Protein AF-A0A9W8L9A5-F1 (afdb_monomer_lite)

pLDDT: mean 77.29, std 13.15, range [33.09, 95.06]

Structure (mmCIF, N/CA/C/O backbone):
data_AF-A0A9W8L9A5-F1
#
_entry.id   AF-A0A9W8L9A5-F1
#
loop_
_atom_site.group_PDB
_atom_site.id
_atom_site.type_symbol
_atom_site.label_atom_id
_atom_site.label_alt_id
_atom_site.label_comp_id
_atom_site.label_asym_id
_atom_site.label_entity_id
_atom_site.label_seq_id
_atom_site.pdbx_PDB_ins_code
_atom_site.Cartn_x
_atom_site.Cartn_y
_atom_site.Cartn_z
_atom_site.occupancy
_atom_site.B_iso_or_equiv
_atom_site.auth_seq_id
_atom_site.auth_comp_id
_atom_site.auth_asym_id
_atom_site.auth_atom_id
_atom_site.pdbx_PDB_model_num
ATOM 1 N N . MET A 1 1 ? -25.106 -19.171 12.642 1.00 34.62 1 MET A N 1
ATOM 2 C CA . MET A 1 1 ? -25.135 -17.742 12.271 1.00 34.62 1 MET A CA 1
ATOM 3 C C . MET A 1 1 ? -24.470 -17.662 10.919 1.00 34.62 1 MET A C 1
ATOM 5 O O . MET A 1 1 ? -23.265 -17.870 10.844 1.00 34.62 1 MET A O 1
ATOM 9 N N . ASP A 1 2 ? -25.264 -17.497 9.867 1.00 33.97 2 ASP A N 1
ATOM 10 C CA . ASP A 1 2 ? -24.773 -17.555 8.493 1.00 33.97 2 ASP A CA 1
ATOM 11 C C . ASP A 1 2 ? -24.081 -16.239 8.142 1.00 33.97 2 ASP A C 1
ATOM 13 O O . ASP A 1 2 ? -24.641 -15.153 8.292 1.00 33.97 2 ASP A O 1
ATOM 17 N N . GLY A 1 3 ? -22.811 -16.357 7.754 1.00 35.28 3 GLY A N 1
ATOM 18 C CA . GLY A 1 3 ? -21.880 -15.264 7.498 1.00 35.28 3 GLY A CA 1
ATOM 19 C C . GLY A 1 3 ? -22.172 -14.519 6.202 1.00 35.28 3 GLY A C 1
ATOM 20 O O . GLY A 1 3 ? -21.365 -14.546 5.277 1.00 35.28 3 GLY A O 1
ATOM 21 N N . THR A 1 4 ? -23.306 -13.825 6.133 1.00 42.38 4 THR A N 1
ATOM 22 C CA . THR A 1 4 ? -23.545 -12.821 5.094 1.00 42.38 4 THR A CA 1
ATOM 23 C C . THR A 1 4 ? -22.528 -11.698 5.243 1.00 42.38 4 THR A C 1
ATOM 25 O O . THR A 1 4 ? -22.594 -10.878 6.158 1.00 42.38 4 THR A O 1
ATOM 28 N N . THR A 1 5 ? -21.556 -11.692 4.337 1.00 47.06 5 THR A N 1
ATOM 29 C CA . THR A 1 5 ? -20.575 -10.630 4.170 1.00 47.06 5 THR A CA 1
ATOM 30 C C . THR A 1 5 ? -21.321 -9.318 3.924 1.00 47.06 5 THR A C 1
ATOM 32 O O . THR A 1 5 ? -22.099 -9.199 2.977 1.00 47.06 5 THR A O 1
ATOM 35 N N . TRP A 1 6 ? -21.119 -8.335 4.803 1.00 46.56 6 TRP A N 1
ATOM 36 C CA . TRP A 1 6 ? -21.736 -7.008 4.734 1.00 46.56 6 TRP A CA 1
ATOM 37 C C . TRP A 1 6 ? -21.073 -6.157 3.656 1.00 46.56 6 TRP A C 1
ATOM 39 O O . TRP A 1 6 ? -20.442 -5.139 3.942 1.00 46.56 6 TRP A O 1
ATOM 49 N N . ILE A 1 7 ? -21.171 -6.580 2.402 1.00 53.97 7 ILE A N 1
ATOM 50 C CA . ILE A 1 7 ? -20.567 -5.820 1.320 1.00 53.97 7 ILE A CA 1
ATOM 51 C C . ILE A 1 7 ? -21.563 -4.745 0.901 1.00 53.97 7 ILE A C 1
ATOM 53 O O . ILE A 1 7 ? -22.607 -5.016 0.302 1.00 53.97 7 ILE A O 1
ATOM 57 N N . ARG A 1 8 ? -21.279 -3.500 1.305 1.00 52.84 8 ARG A N 1
ATOM 58 C CA . ARG A 1 8 ? -22.082 -2.332 0.931 1.00 52.84 8 ARG A CA 1
ATOM 59 C C . ARG A 1 8 ? -22.173 -2.262 -0.591 1.00 52.84 8 ARG A C 1
ATOM 61 O O . ARG A 1 8 ? -21.158 -2.126 -1.257 1.00 52.84 8 ARG A O 1
ATOM 68 N N . ARG A 1 9 ? -23.389 -2.283 -1.140 1.00 55.59 9 ARG A N 1
ATOM 69 C CA . ARG A 1 9 ? -23.646 -2.049 -2.571 1.00 55.59 9 ARG A CA 1
ATOM 70 C C . ARG A 1 9 ? -23.930 -0.565 -2.819 1.00 55.59 9 ARG A C 1
ATOM 72 O O . ARG A 1 9 ? -24.529 0.097 -1.976 1.00 55.59 9 ARG A O 1
ATOM 79 N N . GLY A 1 10 ? -23.500 -0.032 -3.966 1.00 62.69 10 GLY A N 1
ATOM 80 C CA . GLY A 1 10 ? -23.776 1.354 -4.374 1.00 62.69 10 GLY A CA 1
ATOM 81 C C . GLY A 1 10 ? -22.688 1.996 -5.252 1.00 62.69 10 GLY A C 1
ATOM 82 O O . GLY A 1 10 ? -21.700 1.337 -5.594 1.00 62.69 10 GLY A O 1
ATOM 83 N N . PRO A 1 11 ? -22.831 3.289 -5.608 1.00 58.69 11 PRO A N 1
ATOM 84 C CA . PRO A 1 11 ? -21.864 4.010 -6.445 1.00 58.69 11 PRO A CA 1
ATOM 85 C C . PRO A 1 11 ? -20.456 4.060 -5.837 1.00 58.69 11 PRO A C 1
ATOM 87 O O . PRO A 1 11 ? -19.472 3.851 -6.542 1.00 58.69 11 PRO A O 1
ATOM 90 N N . GLY A 1 12 ? -20.357 4.241 -4.513 1.00 56.06 12 GLY A N 1
ATOM 91 C CA . GLY A 1 12 ? -19.082 4.207 -3.788 1.00 56.06 12 GLY A CA 1
ATOM 92 C C . GLY A 1 12 ? -18.389 2.843 -3.862 1.00 56.06 12 GLY A C 1
ATOM 93 O O . GLY A 1 12 ? -17.190 2.781 -4.112 1.00 56.06 12 GLY A O 1
ATOM 94 N N . PHE A 1 13 ? -19.149 1.749 -3.750 1.00 63.91 13 PHE A N 1
ATOM 95 C CA . PHE A 1 13 ? -18.630 0.391 -3.934 1.00 63.91 13 PHE A CA 1
ATOM 96 C C . PHE A 1 13 ? -18.217 0.121 -5.379 1.00 63.91 13 PHE A C 1
ATOM 98 O O . PHE A 1 13 ? -17.186 -0.487 -5.617 1.00 63.91 13 PHE A O 1
ATOM 105 N N . THR A 1 14 ? -18.979 0.614 -6.356 1.00 66.94 14 THR A N 1
ATOM 106 C CA . THR A 1 14 ? -18.651 0.448 -7.780 1.00 66.94 14 THR A CA 1
ATOM 107 C C . THR A 1 14 ? -17.361 1.182 -8.146 1.00 66.94 14 THR A C 1
ATOM 109 O O . THR A 1 14 ? -16.524 0.633 -8.857 1.00 66.94 14 THR A O 1
ATOM 112 N N . ASN A 1 15 ? -17.171 2.403 -7.637 1.00 63.75 15 ASN A N 1
ATOM 113 C CA . ASN A 1 15 ? -15.931 3.159 -7.822 1.00 63.75 15 ASN A CA 1
ATOM 114 C C . ASN A 1 15 ? -14.753 2.500 -7.097 1.00 63.75 15 ASN A C 1
ATOM 116 O O . ASN A 1 15 ? -13.682 2.382 -7.675 1.00 63.75 15 ASN A O 1
ATOM 120 N N . MET A 1 16 ? -14.955 2.018 -5.871 1.00 61.94 16 MET A N 1
ATOM 121 C CA . MET A 1 16 ? -13.936 1.281 -5.123 1.00 61.94 16 MET A CA 1
ATOM 122 C C . MET A 1 16 ? -13.547 -0.022 -5.832 1.00 61.94 16 MET A C 1
ATOM 124 O O . MET A 1 16 ? -12.366 -0.260 -6.052 1.00 61.94 16 MET A O 1
ATOM 128 N N . ARG A 1 17 ? -14.529 -0.809 -6.287 1.00 68.81 17 ARG A N 1
ATOM 129 C CA . ARG A 1 17 ? -14.327 -2.020 -7.088 1.00 68.81 17 ARG A CA 1
ATOM 130 C C . ARG A 1 17 ? -13.501 -1.722 -8.336 1.00 68.81 17 ARG A C 1
ATOM 132 O O . ARG A 1 17 ? -12.517 -2.412 -8.564 1.00 68.81 17 ARG A O 1
ATOM 139 N N . ARG A 1 18 ? -13.872 -0.694 -9.107 1.00 71.12 18 ARG A N 1
ATOM 140 C CA . ARG A 1 18 ? -13.144 -0.276 -10.314 1.00 71.12 18 ARG A CA 1
ATOM 141 C C . ARG A 1 18 ? -11.719 0.150 -9.983 1.00 71.12 18 ARG A C 1
ATOM 143 O O . ARG A 1 18 ? -10.792 -0.411 -10.535 1.00 71.12 18 ARG A O 1
ATOM 150 N N . ASN A 1 19 ? -11.545 1.030 -8.997 1.00 64.44 19 ASN A N 1
ATOM 151 C CA . ASN A 1 19 ? -10.228 1.475 -8.550 1.00 64.44 19 ASN A CA 1
ATOM 152 C C . ASN A 1 19 ? -9.339 0.298 -8.146 1.00 64.44 19 ASN A C 1
ATOM 154 O O . ASN A 1 19 ? -8.162 0.285 -8.467 1.00 64.44 19 ASN A O 1
ATOM 158 N N . ILE A 1 20 ? -9.878 -0.703 -7.455 1.00 65.38 20 ILE A N 1
ATOM 159 C CA . ILE A 1 20 ? -9.108 -1.873 -7.025 1.00 65.38 20 ILE A CA 1
ATOM 160 C C . ILE A 1 20 ? -8.820 -2.808 -8.194 1.00 65.38 20 ILE A C 1
ATOM 162 O O . ILE A 1 20 ? -7.718 -3.333 -8.273 1.00 65.38 20 ILE A O 1
ATOM 166 N N . GLN A 1 21 ? -9.765 -2.998 -9.113 1.00 69.69 21 GLN A N 1
ATOM 167 C CA . GLN A 1 21 ? -9.530 -3.748 -10.348 1.00 69.69 21 GLN A CA 1
ATOM 168 C C . GLN A 1 21 ? -8.448 -3.0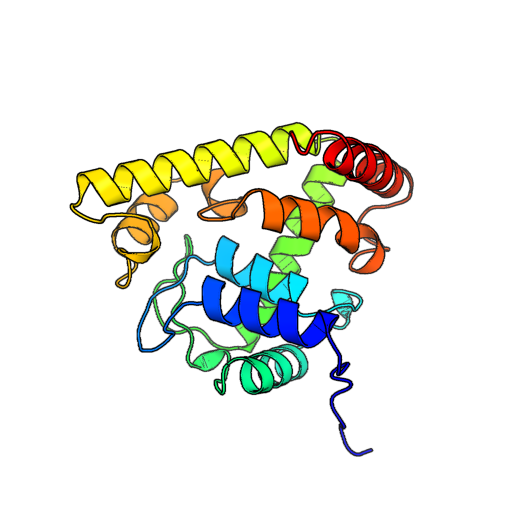82 -11.208 1.00 69.69 21 GLN A C 1
ATOM 170 O O . GLN A 1 21 ? -7.545 -3.765 -11.681 1.00 69.69 21 GLN A O 1
ATOM 175 N N . ASP A 1 22 ? -8.485 -1.757 -11.336 1.00 67.06 22 ASP A N 1
ATOM 176 C CA . ASP A 1 22 ? -7.491 -0.970 -12.065 1.00 67.06 22 ASP A CA 1
ATOM 177 C C . ASP A 1 22 ? -6.124 -1.027 -11.358 1.00 67.06 22 ASP A C 1
ATOM 179 O O . ASP A 1 22 ? -5.091 -1.215 -11.993 1.00 67.06 22 ASP A O 1
ATOM 183 N N . ARG A 1 23 ? -6.103 -0.937 -10.019 1.00 63.91 23 ARG A N 1
ATOM 184 C CA . ARG A 1 23 ? -4.866 -0.897 -9.215 1.00 63.91 23 ARG A CA 1
ATOM 185 C C . ARG A 1 23 ? -4.219 -2.250 -8.993 1.00 63.91 23 ARG A C 1
ATOM 187 O O . ARG A 1 23 ? -2.996 -2.302 -8.888 1.00 63.91 23 ARG A O 1
ATOM 194 N N . LEU A 1 24 ? -5.005 -3.313 -8.870 1.00 64.12 24 LEU A N 1
ATOM 195 C CA . LEU A 1 24 ? -4.496 -4.682 -8.846 1.00 64.12 24 LEU A CA 1
ATOM 196 C C . LEU A 1 24 ? -4.210 -5.188 -10.267 1.00 64.12 24 LEU A C 1
ATOM 198 O O . LEU A 1 24 ? -3.552 -6.215 -10.411 1.00 64.12 24 LEU A O 1
ATOM 202 N N . GLY A 1 25 ? -4.633 -4.445 -11.300 1.00 58.09 25 GLY A N 1
ATOM 203 C CA . GLY A 1 25 ? -4.360 -4.736 -12.702 1.00 58.09 25 GLY A CA 1
ATOM 204 C C . GLY A 1 25 ? -4.833 -6.135 -13.111 1.00 58.09 25 GLY A C 1
ATOM 205 O O . GLY A 1 25 ? -5.575 -6.792 -12.379 1.00 58.09 25 GLY A O 1
ATOM 206 N N . PRO A 1 26 ? -4.429 -6.650 -14.285 1.00 52.22 26 PRO A N 1
ATOM 207 C CA . PRO A 1 26 ? -4.759 -8.009 -14.673 1.00 52.22 26 PRO A CA 1
ATOM 208 C C . PRO A 1 26 ? -3.964 -8.963 -13.773 1.00 52.22 26 PRO A C 1
ATOM 210 O O . PRO A 1 26 ? -2.875 -9.396 -14.133 1.00 52.22 26 PRO A O 1
ATOM 213 N N . VAL A 1 27 ? -4.531 -9.345 -12.624 1.00 52.62 27 VAL A N 1
ATOM 214 C CA . VAL A 1 27 ? -4.000 -10.328 -11.650 1.00 52.62 27 VAL A CA 1
ATOM 215 C C . VAL A 1 27 ? -3.774 -11.724 -12.279 1.00 52.62 27 VAL A C 1
ATOM 217 O O . VAL A 1 27 ? -3.481 -12.700 -11.597 1.00 52.62 27 VAL A O 1
ATOM 220 N N . ASN A 1 28 ? -3.889 -11.874 -13.603 1.00 53.88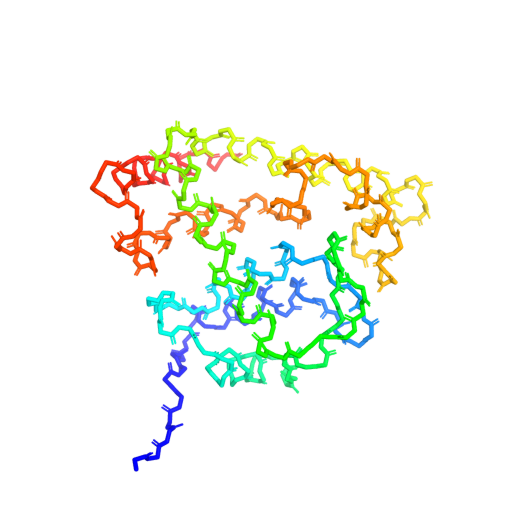 28 ASN A N 1
ATOM 221 C CA . ASN A 1 28 ? -3.393 -13.037 -14.331 1.00 53.88 28 ASN A CA 1
ATOM 222 C C . ASN A 1 28 ? -1.860 -13.069 -14.292 1.00 53.88 28 ASN A C 1
ATOM 224 O O . ASN A 1 28 ? -1.197 -12.658 -15.239 1.00 53.88 28 ASN A O 1
ATOM 228 N N . GLY A 1 29 ? -1.316 -13.575 -13.184 1.00 59.66 29 GLY A N 1
ATOM 229 C CA . GLY A 1 29 ? 0.108 -13.868 -13.035 1.00 59.66 29 GLY A CA 1
ATOM 230 C C . GLY A 1 29 ? 1.014 -12.651 -12.844 1.00 59.66 29 GLY A C 1
ATOM 231 O O . GLY A 1 29 ? 2.223 -12.814 -12.939 1.00 59.66 29 GLY A O 1
ATOM 232 N N . ALA A 1 30 ? 0.464 -11.457 -12.591 1.00 70.06 30 ALA A N 1
ATOM 233 C CA . ALA A 1 30 ? 1.257 -10.267 -12.287 1.00 70.06 30 ALA A CA 1
ATOM 234 C C . ALA A 1 30 ? 1.663 -10.223 -10.802 1.00 70.06 30 ALA A C 1
ATOM 236 O O . ALA A 1 30 ? 0.841 -10.473 -9.916 1.00 70.06 30 ALA A O 1
ATOM 237 N N . VAL A 1 31 ? 2.923 -9.877 -10.541 1.00 83.06 31 VAL A N 1
ATOM 238 C CA . VAL A 1 31 ? 3.484 -9.655 -9.204 1.00 83.06 31 VAL A CA 1
ATOM 239 C C . VAL A 1 31 ? 3.203 -8.219 -8.771 1.00 83.06 31 VAL A C 1
ATOM 241 O O . VAL A 1 31 ? 3.537 -7.272 -9.477 1.00 83.06 31 VAL A O 1
ATOM 244 N N . VAL A 1 32 ? 2.604 -8.046 -7.593 1.00 83.25 32 VAL A N 1
ATOM 245 C CA . VAL A 1 32 ? 2.259 -6.727 -7.045 1.00 83.25 32 VAL A CA 1
ATOM 246 C C . VAL A 1 32 ? 3.219 -6.362 -5.910 1.00 83.25 32 VAL A C 1
ATOM 248 O O . VAL A 1 32 ? 3.463 -7.192 -5.027 1.00 83.25 32 VAL A O 1
ATOM 251 N N . PRO A 1 33 ? 3.740 -5.123 -5.851 1.00 85.44 33 PRO A N 1
ATOM 252 C CA . PRO A 1 33 ? 4.483 -4.676 -4.683 1.00 85.44 33 PRO A CA 1
ATOM 253 C C . PRO A 1 33 ? 3.622 -4.690 -3.418 1.00 85.44 33 PRO A C 1
ATOM 255 O O . PRO A 1 33 ? 2.518 -4.145 -3.394 1.00 85.44 33 PRO A O 1
ATOM 258 N N . GLY A 1 34 ? 4.147 -5.286 -2.348 1.00 85.62 34 GLY A N 1
ATOM 259 C CA . GLY A 1 34 ? 3.461 -5.459 -1.069 1.00 85.62 34 GLY A CA 1
ATOM 260 C C . GLY A 1 34 ? 2.834 -4.179 -0.527 1.00 85.62 34 GLY A C 1
ATOM 261 O O . GLY A 1 34 ? 1.648 -4.198 -0.222 1.00 85.62 34 GLY A O 1
ATOM 262 N N . PRO A 1 35 ? 3.550 -3.043 -0.465 1.00 83.56 35 PRO A N 1
ATOM 263 C CA . PRO A 1 35 ? 2.983 -1.805 0.070 1.00 83.56 35 PRO A CA 1
ATOM 264 C C . PRO A 1 35 ? 1.768 -1.298 -0.714 1.00 83.56 35 PRO A C 1
ATOM 266 O O . PRO A 1 35 ? 0.762 -0.928 -0.105 1.00 83.56 35 PRO A O 1
ATOM 269 N N . ARG A 1 36 ? 1.826 -1.363 -2.053 1.00 83.00 36 ARG A N 1
ATOM 270 C CA . ARG A 1 36 ? 0.696 -1.061 -2.949 1.00 83.00 36 ARG A CA 1
ATOM 271 C C . ARG A 1 36 ? -0.476 -2.009 -2.691 1.00 83.00 36 ARG A C 1
ATOM 273 O O . ARG A 1 36 ? -1.608 -1.549 -2.556 1.00 83.00 36 ARG A O 1
ATOM 280 N N . LEU A 1 37 ? -0.210 -3.313 -2.569 1.00 82.25 37 LEU A N 1
ATOM 281 C CA . LEU A 1 37 ? -1.238 -4.307 -2.254 1.00 82.25 37 LEU A CA 1
ATOM 282 C C . LEU A 1 37 ? -1.878 -4.042 -0.889 1.00 82.25 37 LEU A C 1
ATOM 284 O O . LEU A 1 37 ? -3.098 -3.989 -0.795 1.00 82.25 37 LEU A O 1
ATOM 288 N N . PHE A 1 38 ? -1.086 -3.862 0.167 1.00 82.06 38 PHE A N 1
ATOM 289 C CA . PHE A 1 38 ? -1.602 -3.673 1.521 1.00 82.06 38 PHE A CA 1
ATOM 290 C C . PHE A 1 38 ? -2.454 -2.417 1.612 1.00 82.06 38 PHE A C 1
ATOM 292 O O . PHE A 1 38 ? -3.521 -2.463 2.207 1.00 82.06 38 PHE A O 1
ATOM 299 N N . LEU A 1 39 ? -2.059 -1.323 0.961 1.00 79.50 39 LEU A N 1
ATOM 300 C CA . LEU A 1 39 ? -2.873 -0.115 0.935 1.00 79.50 39 LEU A CA 1
ATOM 301 C C . LEU A 1 39 ? -4.210 -0.325 0.204 1.00 79.50 39 LEU A C 1
ATOM 303 O O . LEU A 1 39 ? -5.247 0.146 0.676 1.00 79.50 39 LEU A O 1
ATOM 307 N N . ALA A 1 40 ? -4.218 -1.088 -0.893 1.00 76.00 40 ALA A N 1
ATOM 308 C CA . ALA A 1 40 ? -5.457 -1.506 -1.549 1.00 76.00 40 ALA A CA 1
ATOM 309 C C . ALA A 1 40 ? -6.320 -2.399 -0.632 1.00 76.00 40 ALA A C 1
ATOM 311 O O . ALA A 1 40 ? -7.525 -2.191 -0.527 1.00 76.00 40 ALA A O 1
ATOM 312 N N . LEU A 1 41 ? -5.707 -3.345 0.089 1.00 77.31 41 LEU A N 1
ATOM 313 C CA . LEU A 1 41 ? -6.391 -4.213 1.055 1.00 77.31 41 LEU A CA 1
ATOM 314 C C . LEU A 1 41 ? -6.942 -3.456 2.263 1.00 77.31 41 LEU A C 1
ATOM 316 O O . LEU A 1 41 ? -7.989 -3.830 2.765 1.00 77.31 41 LEU A O 1
ATOM 320 N N . ILE A 1 42 ? -6.275 -2.403 2.725 1.00 75.31 42 ILE A N 1
ATOM 321 C CA . ILE A 1 42 ? -6.739 -1.580 3.846 1.00 75.31 42 ILE A CA 1
ATOM 322 C C . ILE A 1 42 ? -7.906 -0.700 3.387 1.00 75.31 42 ILE A C 1
ATOM 324 O O . ILE A 1 42 ? -8.961 -0.688 4.010 1.00 75.31 42 ILE A O 1
ATOM 328 N N . THR A 1 43 ? -7.769 -0.023 2.245 1.00 70.94 43 THR A N 1
ATOM 329 C CA . THR A 1 43 ? -8.841 0.833 1.698 1.00 70.94 43 THR A CA 1
ATOM 330 C C . THR A 1 43 ? -10.112 0.062 1.326 1.00 70.94 43 THR A C 1
ATOM 332 O O . THR A 1 43 ? -11.195 0.643 1.307 1.00 70.94 43 THR A O 1
ATOM 335 N N . LEU A 1 44 ? -9.997 -1.247 1.091 1.00 69.31 44 LEU A N 1
ATOM 336 C CA . LEU A 1 44 ? -11.105 -2.176 0.873 1.00 69.31 44 LEU A CA 1
ATOM 337 C C . LEU A 1 44 ? -12.058 -2.326 2.064 1.00 69.31 44 LEU A C 1
ATOM 339 O O . LEU A 1 44 ? -13.219 -2.696 1.873 1.00 69.31 44 LEU A O 1
ATOM 343 N N . VAL A 1 45 ? -11.580 -2.089 3.285 1.00 66.25 45 VAL A N 1
ATOM 344 C CA . VAL A 1 45 ? -12.299 -2.463 4.503 1.00 66.25 45 VAL A CA 1
ATOM 345 C C . VAL A 1 45 ? -12.586 -1.219 5.319 1.00 66.25 45 VAL A C 1
ATOM 347 O O . VAL A 1 45 ? -11.715 -0.650 5.961 1.00 66.25 45 VAL A O 1
ATOM 350 N N . PHE A 1 46 ? -13.847 -0.796 5.321 1.00 66.75 46 PHE A N 1
ATOM 351 C CA . PHE A 1 46 ? -14.304 0.272 6.204 1.00 66.75 46 PHE A CA 1
ATOM 352 C C . PHE A 1 46 ? -14.695 -0.312 7.570 1.00 66.75 46 PHE A C 1
ATOM 354 O O . PHE A 1 46 ? -15.870 -0.339 7.936 1.00 66.75 46 PHE A O 1
ATOM 361 N N . MET A 1 47 ? -13.709 -0.863 8.278 1.00 73.12 47 MET A N 1
ATOM 362 C CA . MET A 1 47 ? -13.855 -1.421 9.625 1.00 73.12 47 MET A CA 1
ATOM 363 C C . MET A 1 47 ? -12.594 -1.184 10.451 1.00 73.12 47 MET A C 1
ATOM 365 O O . MET A 1 47 ? -11.560 -0.786 9.915 1.00 73.12 47 MET A O 1
ATOM 369 N N . ASP A 1 48 ? -12.692 -1.457 11.748 1.00 79.00 48 ASP A N 1
ATOM 370 C CA . ASP A 1 48 ? -11.539 -1.448 12.640 1.00 79.00 48 ASP A CA 1
ATOM 371 C C . ASP A 1 48 ? -10.516 -2.514 12.195 1.00 79.00 48 ASP A C 1
ATOM 373 O O . ASP A 1 48 ? -10.876 -3.662 11.925 1.00 79.00 48 ASP A O 1
ATOM 377 N N . VAL A 1 49 ? -9.235 -2.149 12.113 1.00 82.25 49 VAL A N 1
ATOM 378 C CA . VAL A 1 49 ? -8.144 -3.028 11.671 1.00 82.25 49 VAL A CA 1
ATOM 379 C C . VAL A 1 49 ? -7.992 -4.268 12.558 1.00 82.25 49 VAL A C 1
ATOM 381 O O . VAL A 1 49 ? -7.580 -5.325 12.079 1.00 82.25 49 VAL A O 1
ATOM 384 N N . SER A 1 50 ? -8.388 -4.189 13.831 1.00 81.50 50 SER A N 1
ATOM 385 C CA . SER A 1 50 ? -8.421 -5.337 14.745 1.00 81.50 50 SER A CA 1
ATOM 386 C C . SER A 1 50 ? -9.429 -6.410 14.318 1.00 81.50 50 SER A C 1
ATOM 388 O O . SER A 1 50 ? -9.241 -7.590 14.615 1.00 81.50 50 SER A O 1
ATOM 390 N N . GLN A 1 51 ? -10.469 -6.024 13.573 1.00 81.38 51 GLN A N 1
ATOM 391 C CA . GLN A 1 51 ? -11.491 -6.924 13.033 1.00 81.38 51 GLN A CA 1
ATOM 392 C C . GLN A 1 51 ? -11.095 -7.529 11.684 1.00 81.38 51 GLN A C 1
ATOM 394 O O . GLN A 1 51 ? -11.800 -8.393 11.159 1.00 81.38 51 GLN A O 1
ATOM 399 N N . LEU A 1 52 ? -9.965 -7.099 11.119 1.00 81.62 52 LEU A N 1
ATOM 400 C CA . LEU A 1 52 ? -9.462 -7.620 9.862 1.00 81.62 52 LEU A CA 1
ATOM 401 C C . LEU A 1 52 ? -9.112 -9.106 10.014 1.00 81.62 52 LEU A C 1
ATOM 403 O O . LEU A 1 52 ? -8.271 -9.492 10.829 1.00 81.62 52 LEU A O 1
ATOM 407 N N . SER A 1 53 ? -9.739 -9.958 9.211 1.00 84.56 53 SER A N 1
ATOM 408 C CA . SER A 1 53 ? -9.424 -11.383 9.137 1.00 84.56 53 SER A CA 1
ATOM 409 C C . SER A 1 53 ? -9.108 -11.792 7.706 1.00 84.56 53 SER A C 1
ATOM 411 O O . SER A 1 53 ? -9.477 -11.121 6.737 1.00 84.56 53 SER A O 1
ATOM 413 N N . ASP A 1 54 ? -8.415 -12.919 7.575 1.00 84.19 54 ASP A N 1
ATOM 414 C CA . ASP A 1 54 ? -8.178 -13.564 6.288 1.00 84.19 54 ASP A CA 1
ATOM 415 C C . ASP A 1 54 ? -9.494 -13.865 5.559 1.00 84.19 54 ASP A C 1
ATOM 417 O O . ASP A 1 54 ? -9.610 -13.578 4.373 1.00 84.19 54 ASP A O 1
ATOM 421 N N . SER A 1 55 ? -10.512 -14.353 6.269 1.00 84.06 55 SER A N 1
ATOM 422 C CA . SER A 1 55 ? -11.831 -14.660 5.719 1.00 84.06 55 SER A CA 1
ATOM 423 C C . SER A 1 55 ? -12.557 -13.423 5.186 1.00 84.06 55 SER A C 1
ATOM 425 O O . SER A 1 55 ? -13.115 -13.475 4.089 1.00 84.06 55 SER A O 1
ATOM 427 N N . VAL A 1 56 ? -12.513 -12.301 5.913 1.00 80.62 56 VAL A N 1
ATOM 428 C CA . VAL A 1 56 ? -13.134 -11.032 5.504 1.00 80.62 56 VAL A CA 1
ATOM 429 C C . VAL A 1 56 ? -12.444 -10.477 4.264 1.00 80.62 56 VAL A C 1
ATOM 431 O O . VAL A 1 56 ? -13.111 -10.180 3.272 1.00 80.62 56 VAL A O 1
ATOM 434 N N . LEU A 1 57 ? -11.112 -10.379 4.285 1.00 79.12 57 LEU A N 1
ATOM 435 C CA . LEU A 1 57 ? -10.359 -9.869 3.142 1.00 79.12 57 LEU A CA 1
ATOM 436 C C . LEU A 1 57 ? -10.506 -10.776 1.918 1.00 79.12 57 LEU A C 1
ATOM 438 O O . LEU A 1 57 ? -10.650 -10.276 0.805 1.00 79.12 57 LEU A O 1
ATOM 442 N N . ASN A 1 58 ? -10.492 -12.098 2.108 1.00 80.81 58 ASN A N 1
ATOM 443 C CA . ASN A 1 58 ? -10.626 -13.046 1.009 1.00 80.81 58 ASN A CA 1
ATOM 444 C C . ASN A 1 58 ? -12.016 -12.962 0.373 1.00 80.81 58 ASN A C 1
ATOM 446 O O . ASN A 1 58 ? -12.127 -12.983 -0.848 1.00 80.81 58 ASN A O 1
ATOM 450 N N . ALA A 1 59 ? -13.072 -12.812 1.180 1.00 79.44 59 ALA A N 1
ATOM 451 C CA . ALA A 1 59 ? -14.428 -12.623 0.676 1.00 79.44 59 ALA A CA 1
ATOM 452 C C . ALA A 1 59 ? -14.568 -11.315 -0.122 1.00 79.44 59 ALA A C 1
ATOM 454 O O . ALA A 1 59 ? -15.128 -11.329 -1.217 1.00 79.44 59 ALA A O 1
ATOM 455 N N . LEU A 1 60 ? -14.014 -10.208 0.387 1.00 75.75 60 LEU A N 1
ATOM 456 C CA . LEU A 1 60 ? -14.037 -8.906 -0.291 1.00 75.75 60 LEU A CA 1
ATOM 457 C C . LEU A 1 60 ? -13.248 -8.922 -1.601 1.00 75.75 60 LEU A C 1
ATOM 459 O O . LEU A 1 60 ? -13.749 -8.480 -2.636 1.00 75.75 60 LEU A O 1
ATOM 463 N N . LEU A 1 61 ? -12.026 -9.460 -1.578 1.00 76.69 61 LEU A N 1
ATOM 464 C CA . LEU A 1 61 ? -11.203 -9.553 -2.778 1.00 76.69 61 LEU A CA 1
ATOM 465 C C . LEU A 1 61 ? -11.860 -10.460 -3.820 1.00 76.69 61 LEU A C 1
ATOM 467 O O . LEU A 1 61 ? -11.887 -10.101 -4.999 1.00 76.69 61 LEU A O 1
ATOM 471 N N . ASN A 1 62 ? -12.438 -11.585 -3.394 1.00 78.94 62 ASN A N 1
ATOM 472 C CA . ASN A 1 62 ? -13.126 -12.501 -4.291 1.00 78.94 62 ASN A CA 1
ATOM 473 C C . ASN A 1 62 ? -14.371 -11.867 -4.913 1.00 78.94 62 ASN A C 1
ATOM 475 O O . ASN A 1 62 ? -14.597 -12.018 -6.107 1.00 78.94 62 ASN A O 1
ATOM 479 N N . GLU A 1 63 ? -15.153 -11.091 -4.166 1.00 74.56 63 GLU A N 1
ATOM 480 C CA . GLU A 1 63 ? -16.307 -10.401 -4.749 1.00 74.56 63 GLU A CA 1
ATOM 481 C C . GLU A 1 63 ? -15.886 -9.329 -5.777 1.00 74.56 63 GLU A C 1
ATOM 483 O O . GLU A 1 63 ? -16.531 -9.145 -6.813 1.00 74.56 63 GLU A O 1
ATOM 488 N N . ILE A 1 64 ? -14.776 -8.632 -5.525 1.00 71.31 64 ILE A N 1
ATOM 489 C CA . ILE A 1 64 ? -14.318 -7.514 -6.360 1.00 71.31 64 ILE A CA 1
ATOM 490 C C . ILE A 1 64 ? -13.570 -7.997 -7.601 1.00 71.31 64 ILE A C 1
ATOM 492 O O . ILE A 1 64 ? -13.810 -7.492 -8.703 1.00 71.31 64 ILE A O 1
ATOM 496 N N . THR A 1 65 ? -12.696 -8.987 -7.438 1.00 72.44 65 THR A N 1
ATOM 497 C CA . THR A 1 65 ? -11.769 -9.463 -8.477 1.00 72.44 65 THR A CA 1
ATOM 498 C C . THR A 1 65 ? -12.122 -10.843 -9.035 1.00 72.44 65 THR A C 1
ATOM 500 O O . THR A 1 65 ? -11.569 -11.234 -10.063 1.00 72.44 65 THR A O 1
ATOM 503 N N . GLY A 1 66 ? -13.030 -11.583 -8.390 1.00 75.81 66 GLY A N 1
ATOM 504 C CA . GLY A 1 66 ? -13.301 -12.992 -8.694 1.00 75.81 66 GLY A CA 1
ATOM 505 C C . GLY A 1 66 ? -12.195 -13.944 -8.230 1.00 75.81 66 GLY A C 1
ATOM 506 O O . GLY A 1 66 ? -12.109 -15.057 -8.745 1.00 75.81 66 GLY A O 1
ATOM 507 N N . ARG A 1 67 ? -11.295 -13.492 -7.343 1.00 75.06 67 ARG A N 1
ATOM 508 C CA . ARG A 1 67 ? -10.106 -14.239 -6.915 1.00 75.06 67 ARG A CA 1
ATOM 509 C C . ARG A 1 67 ? -9.889 -14.197 -5.413 1.00 75.06 67 ARG A C 1
ATOM 511 O O . ARG A 1 67 ? -10.115 -13.177 -4.765 1.00 75.06 67 ARG A O 1
ATOM 518 N N . GLY A 1 68 ? -9.356 -15.297 -4.893 1.00 75.44 68 GLY A N 1
ATOM 519 C CA . GLY A 1 68 ? -8.834 -15.354 -3.536 1.00 75.44 68 GLY A CA 1
ATOM 520 C C . GLY A 1 68 ? -7.486 -14.640 -3.396 1.00 75.44 68 GLY A C 1
ATOM 521 O O . GLY A 1 68 ? -6.714 -14.526 -4.352 1.00 75.44 68 GLY A O 1
ATOM 522 N N . LEU A 1 69 ? -7.195 -14.174 -2.183 1.00 76.62 69 LEU A N 1
ATOM 523 C CA . LEU A 1 69 ? -5.920 -13.551 -1.795 1.00 76.62 69 LEU A CA 1
ATOM 524 C C . LEU A 1 69 ? -4.725 -14.471 -2.005 1.00 76.62 69 LEU A C 1
ATOM 526 O O . LEU A 1 69 ? -3.631 -14.012 -2.310 1.00 76.62 69 LEU A O 1
ATOM 530 N N . ASP A 1 70 ? -4.946 -15.766 -1.829 1.00 77.06 70 ASP A N 1
ATOM 531 C CA . ASP A 1 70 ? -3.955 -16.814 -2.013 1.00 77.06 70 ASP A CA 1
ATOM 532 C C . ASP A 1 70 ? -3.479 -16.926 -3.462 1.00 77.06 70 ASP A C 1
ATOM 534 O O . ASP A 1 70 ? -2.414 -17.479 -3.695 1.00 77.06 70 ASP A O 1
ATOM 538 N N . THR A 1 71 ? -4.211 -16.382 -4.435 1.00 77.81 71 THR A N 1
ATOM 539 C CA . THR A 1 71 ? -3.799 -16.365 -5.849 1.00 77.81 71 THR A CA 1
ATOM 540 C C . THR A 1 71 ? -2.922 -15.164 -6.218 1.00 77.81 71 THR A C 1
ATOM 542 O O . THR A 1 71 ? -2.424 -15.088 -7.342 1.00 77.81 71 THR A O 1
ATOM 545 N N . VAL A 1 72 ? -2.722 -14.222 -5.290 1.00 79.38 72 VAL A N 1
ATOM 546 C CA . VAL A 1 72 ? -1.954 -12.997 -5.529 1.00 79.38 72 VAL A CA 1
ATOM 547 C C . VAL A 1 72 ? -0.464 -13.271 -5.345 1.00 79.38 72 VAL A C 1
ATOM 549 O O . VAL A 1 72 ? -0.029 -13.798 -4.319 1.00 79.38 72 VAL A O 1
ATOM 552 N N . GLN A 1 73 ? 0.337 -12.882 -6.337 1.00 84.56 73 GLN A N 1
ATOM 553 C CA . GLN A 1 73 ? 1.790 -12.878 -6.214 1.00 84.56 73 GLN A CA 1
ATOM 554 C C . GLN A 1 73 ? 2.255 -11.529 -5.683 1.00 84.56 73 GLN A C 1
ATOM 556 O O . GLN A 1 73 ? 1.866 -10.480 -6.198 1.00 84.56 73 GLN A O 1
ATOM 561 N N . VAL A 1 74 ? 3.086 -11.558 -4.646 1.00 86.44 74 VAL A N 1
ATOM 562 C CA . VAL A 1 74 ? 3.513 -10.357 -3.932 1.00 86.44 74 VAL A CA 1
ATOM 563 C C . VAL A 1 74 ? 5.023 -10.303 -3.862 1.00 86.44 74 VAL A C 1
ATOM 565 O O . VAL A 1 74 ? 5.689 -11.325 -3.680 1.00 86.44 74 VAL A O 1
ATOM 568 N N . VAL A 1 75 ? 5.556 -9.093 -3.979 1.00 87.38 75 VAL A N 1
ATOM 569 C CA . VAL A 1 75 ? 6.955 -8.805 -3.682 1.00 87.38 75 VAL A CA 1
ATOM 570 C C . VAL A 1 75 ? 7.059 -7.856 -2.495 1.00 87.38 75 VAL A C 1
ATOM 572 O O . VAL A 1 75 ? 6.509 -6.756 -2.495 1.00 87.38 75 VAL A O 1
ATOM 575 N N . THR A 1 76 ? 7.760 -8.300 -1.463 1.00 85.12 76 THR A N 1
ATOM 576 C CA . THR A 1 76 ? 8.188 -7.507 -0.312 1.00 85.12 76 THR A CA 1
ATOM 577 C C . THR A 1 76 ? 9.695 -7.680 -0.139 1.00 85.12 76 THR A C 1
ATOM 579 O O . THR A 1 76 ? 10.343 -8.432 -0.865 1.00 85.12 76 THR A O 1
ATOM 582 N N . GLU A 1 77 ? 10.272 -7.003 0.842 1.00 77.44 77 GLU A N 1
ATOM 583 C CA . GLU A 1 77 ? 11.668 -7.171 1.239 1.00 77.44 77 GLU A CA 1
ATOM 584 C C . GLU A 1 77 ? 12.016 -8.610 1.668 1.00 77.44 77 GLU A C 1
ATOM 586 O O . GLU A 1 77 ? 13.153 -9.046 1.513 1.00 77.44 77 GLU A O 1
ATOM 591 N N . ASN A 1 78 ? 11.026 -9.365 2.154 1.00 78.25 78 ASN A N 1
ATOM 592 C CA . ASN A 1 78 ? 11.196 -10.718 2.692 1.00 78.25 78 ASN A CA 1
ATOM 593 C C . ASN A 1 78 ? 10.477 -11.802 1.877 1.00 78.25 78 ASN A C 1
ATOM 595 O O . ASN A 1 78 ? 10.648 -12.991 2.140 1.00 78.25 78 ASN A O 1
ATOM 599 N N . ILE A 1 79 ? 9.613 -11.412 0.942 1.00 78.94 79 ILE A N 1
ATOM 600 C CA . ILE A 1 79 ? 8.677 -12.314 0.271 1.00 78.94 79 ILE A CA 1
ATOM 601 C C . ILE A 1 79 ? 8.735 -12.054 -1.228 1.00 78.94 79 ILE A C 1
ATOM 603 O O . ILE A 1 79 ? 8.653 -10.915 -1.670 1.00 78.94 79 ILE A O 1
ATOM 607 N N . PHE A 1 80 ? 8.824 -13.117 -2.020 1.00 85.50 80 PHE A N 1
ATOM 608 C CA . PHE A 1 80 ? 8.645 -13.045 -3.464 1.00 85.50 80 PHE A CA 1
ATOM 609 C C . PHE A 1 80 ? 7.821 -14.241 -3.935 1.00 85.50 80 PHE A C 1
ATOM 611 O O . PHE A 1 80 ? 8.225 -15.386 -3.735 1.00 85.50 80 PHE A O 1
ATOM 618 N N . GLY A 1 81 ? 6.683 -13.967 -4.570 1.00 83.50 81 GLY A N 1
ATOM 619 C CA . GLY A 1 81 ? 5.794 -14.977 -5.139 1.00 83.50 81 GLY A CA 1
ATOM 620 C C . GLY A 1 81 ? 4.478 -15.123 -4.378 1.00 83.50 81 GLY A C 1
ATOM 621 O O . GLY A 1 81 ? 3.994 -14.186 -3.740 1.00 83.50 81 GLY A O 1
ATOM 622 N N . GLN A 1 82 ? 3.861 -16.296 -4.497 1.00 83.94 82 GLN A N 1
ATOM 623 C CA . GLN A 1 82 ? 2.564 -16.583 -3.888 1.00 83.94 82 GLN A CA 1
ATOM 624 C C . GLN A 1 82 ? 2.682 -16.655 -2.359 1.00 83.94 82 GLN A C 1
ATOM 626 O O . GLN A 1 82 ? 3.606 -17.265 -1.824 1.00 83.94 82 GLN A O 1
ATOM 631 N N . THR A 1 83 ? 1.746 -16.026 -1.651 1.00 81.75 83 THR A N 1
ATOM 632 C CA . THR A 1 83 ? 1.714 -15.981 -0.181 1.00 81.75 83 THR A CA 1
ATOM 633 C C . THR A 1 83 ? 0.324 -16.342 0.323 1.00 81.75 83 THR A C 1
ATOM 635 O O . THR A 1 83 ? -0.673 -16.073 -0.341 1.00 81.75 83 THR A O 1
ATOM 638 N N . SER A 1 84 ? 0.240 -16.958 1.505 1.00 84.56 84 SER A N 1
ATOM 639 C CA . SER A 1 84 ? -1.052 -17.301 2.099 1.00 84.56 84 SER A CA 1
ATOM 640 C C . SER A 1 84 ? -1.873 -16.052 2.437 1.00 84.56 84 SER A C 1
ATOM 642 O O . SER A 1 84 ? -1.343 -15.035 2.891 1.00 84.56 84 SER A O 1
ATOM 644 N N . SER A 1 85 ? -3.193 -16.155 2.286 1.00 82.12 85 SER A N 1
ATOM 645 C CA . SER A 1 85 ? -4.149 -15.102 2.657 1.00 82.12 85 SER A CA 1
ATOM 646 C C . SER A 1 85 ? -3.967 -14.630 4.105 1.00 82.12 85 SER A C 1
ATOM 648 O O . SER A 1 85 ? -3.970 -13.428 4.369 1.00 82.12 85 SER A O 1
ATOM 650 N N . HIS A 1 86 ? -3.725 -15.565 5.029 1.00 86.88 86 HIS A N 1
ATOM 651 C CA . HIS A 1 86 ? -3.427 -15.273 6.429 1.00 86.88 86 HIS A CA 1
ATOM 652 C C . HIS A 1 86 ? -2.199 -14.368 6.580 1.00 86.88 86 HIS A C 1
ATOM 654 O O . HIS A 1 86 ? -2.262 -13.337 7.246 1.00 86.88 86 HIS A O 1
ATOM 660 N N . ARG A 1 87 ? -1.089 -14.695 5.908 1.00 85.38 87 ARG A N 1
ATOM 661 C CA . ARG A 1 87 ? 0.132 -13.887 5.984 1.00 85.38 87 ARG A CA 1
ATOM 662 C C . ARG A 1 87 ? -0.054 -12.504 5.358 1.00 85.38 87 ARG A C 1
ATOM 664 O O . ARG A 1 87 ? 0.461 -11.534 5.906 1.00 85.38 87 ARG A O 1
ATOM 671 N N . LEU A 1 88 ? -0.791 -12.400 4.251 1.00 83.81 88 LEU A N 1
ATOM 672 C CA . LEU A 1 88 ? -1.118 -11.107 3.637 1.00 83.81 88 LEU A CA 1
ATOM 673 C C . LEU A 1 88 ? -1.961 -10.229 4.570 1.00 83.81 88 LEU A C 1
ATOM 675 O O . LEU A 1 88 ? -1.699 -9.033 4.675 1.00 83.81 88 LEU A O 1
ATOM 679 N N . CYS A 1 89 ? -2.923 -10.823 5.280 1.00 85.69 89 CYS A N 1
ATOM 680 C CA . CYS A 1 89 ? -3.730 -10.131 6.283 1.00 85.69 89 CYS A CA 1
ATOM 681 C C . CYS A 1 89 ? -2.864 -9.587 7.430 1.00 85.69 89 CYS A C 1
ATOM 683 O O . CYS A 1 89 ? -2.945 -8.404 7.758 1.00 85.69 89 CYS A O 1
ATOM 685 N N . GLU A 1 90 ? -1.971 -10.410 7.984 1.00 86.62 90 GLU A N 1
ATOM 686 C CA . GLU A 1 90 ? -1.061 -9.986 9.056 1.00 86.62 90 GLU A CA 1
ATOM 687 C C . GLU A 1 90 ? -0.118 -8.856 8.614 1.00 86.62 90 GLU A C 1
ATOM 689 O O . GLU A 1 90 ? 0.118 -7.907 9.362 1.00 86.62 90 GLU A O 1
ATOM 694 N N . LEU A 1 91 ? 0.376 -8.898 7.373 1.00 86.12 91 LEU A N 1
ATOM 695 C CA . LEU A 1 91 ? 1.196 -7.819 6.817 1.00 86.12 91 LEU A CA 1
ATOM 696 C C . LEU A 1 91 ? 0.395 -6.527 6.606 1.00 86.12 91 LEU A C 1
ATOM 698 O O . LEU A 1 91 ? 0.920 -5.446 6.871 1.00 86.12 91 LEU A O 1
ATOM 702 N N . ALA A 1 92 ? -0.869 -6.622 6.187 1.00 85.38 92 ALA A N 1
ATOM 703 C CA . ALA A 1 92 ? -1.746 -5.462 6.062 1.00 85.38 92 ALA A CA 1
ATOM 704 C C . ALA A 1 92 ? -2.011 -4.800 7.425 1.00 85.38 92 ALA A C 1
ATOM 706 O O . ALA A 1 92 ? -1.879 -3.583 7.542 1.00 85.38 92 ALA A O 1
ATOM 707 N N . LYS A 1 93 ? -2.296 -5.584 8.475 1.00 87.00 93 LYS A N 1
ATOM 708 C CA . LYS A 1 93 ? -2.437 -5.058 9.847 1.00 87.00 93 LYS A CA 1
ATOM 709 C C . LYS A 1 93 ? -1.160 -4.390 10.329 1.00 87.00 93 LYS A C 1
ATOM 711 O O . LYS A 1 93 ? -1.195 -3.255 10.794 1.00 87.00 93 LYS A O 1
ATOM 716 N N . LYS A 1 94 ? -0.022 -5.074 10.165 1.00 87.56 94 LYS A N 1
ATOM 717 C CA . LYS A 1 94 ? 1.286 -4.527 10.528 1.00 87.56 94 LYS A CA 1
ATOM 718 C C . LYS A 1 94 ? 1.526 -3.187 9.829 1.00 87.56 94 LYS A C 1
ATOM 720 O O . LYS A 1 94 ? 1.944 -2.238 10.473 1.00 87.56 94 LYS A O 1
ATOM 725 N N . ARG A 1 95 ? 1.191 -3.080 8.540 1.00 85.88 95 ARG A N 1
ATOM 726 C CA . ARG A 1 95 ? 1.323 -1.843 7.759 1.00 85.88 95 ARG A CA 1
ATOM 727 C C . ARG A 1 95 ? 0.496 -0.691 8.336 1.00 85.88 95 ARG A C 1
ATOM 729 O O . ARG A 1 95 ? 1.008 0.423 8.414 1.00 85.88 95 ARG A O 1
ATOM 736 N N . VAL A 1 96 ? -0.760 -0.941 8.716 1.00 85.75 96 VAL A N 1
ATOM 737 C CA . VAL A 1 96 ? -1.599 0.070 9.384 1.00 85.75 96 VAL A CA 1
ATOM 738 C C . VAL A 1 96 ? -0.925 0.534 10.666 1.00 85.75 96 VAL A C 1
ATOM 740 O O . VAL A 1 96 ? -0.752 1.733 10.848 1.00 85.75 96 VAL A O 1
ATOM 743 N N . ASN A 1 97 ? -0.474 -0.405 11.495 1.00 87.38 97 ASN A N 1
ATOM 744 C CA . ASN A 1 97 ? 0.178 -0.088 12.762 1.00 87.38 97 ASN A CA 1
ATOM 745 C C . ASN A 1 97 ? 1.476 0.702 12.556 1.00 87.38 97 ASN A C 1
ATOM 747 O O . ASN A 1 97 ? 1.673 1.709 13.225 1.00 87.38 97 ASN A O 1
ATOM 751 N N . ASP A 1 98 ? 2.317 0.316 11.592 1.00 87.94 98 ASP A N 1
ATOM 752 C CA . ASP A 1 98 ? 3.553 1.031 11.252 1.00 87.94 98 ASP A CA 1
ATOM 753 C C . ASP A 1 98 ? 3.252 2.482 10.815 1.00 87.94 98 ASP A C 1
ATOM 755 O O . ASP A 1 98 ? 3.950 3.416 11.208 1.00 87.94 98 ASP A O 1
ATOM 759 N N . LEU A 1 99 ? 2.196 2.697 10.018 1.00 86.88 99 LEU A N 1
ATOM 760 C CA . LEU A 1 99 ? 1.764 4.039 9.608 1.00 86.88 99 LEU A CA 1
ATOM 761 C C . LEU A 1 99 ? 1.203 4.845 10.782 1.00 86.88 99 LEU A C 1
ATOM 763 O O . LEU A 1 99 ? 1.556 6.012 10.936 1.00 86.88 99 LEU A O 1
ATOM 767 N N . CYS A 1 100 ? 0.351 4.239 11.610 1.00 87.94 100 CYS A N 1
ATOM 768 C CA . CYS A 1 100 ? -0.178 4.873 12.813 1.00 87.94 100 CYS A CA 1
ATOM 769 C C . CYS A 1 100 ? 0.952 5.284 13.757 1.00 87.94 100 CYS A C 1
ATOM 771 O O . CYS A 1 100 ? 0.955 6.419 14.218 1.00 87.94 100 CYS A O 1
ATOM 773 N N . GLN A 1 101 ? 1.944 4.415 13.964 1.00 88.25 101 GLN A N 1
ATOM 774 C CA . GLN A 1 101 ? 3.102 4.691 14.805 1.00 88.25 101 GLN A CA 1
ATOM 775 C C . GLN A 1 101 ? 3.895 5.896 14.291 1.00 88.25 101 GLN A C 1
ATOM 777 O O . GLN A 1 101 ? 4.137 6.820 15.058 1.00 88.25 101 GLN A O 1
ATOM 782 N N . LEU A 1 102 ? 4.209 5.954 12.990 1.00 88.06 102 LEU A N 1
ATOM 783 C CA . LEU A 1 102 ? 4.904 7.108 12.400 1.00 88.06 102 LEU A CA 1
ATOM 784 C C . LEU A 1 102 ? 4.156 8.423 12.639 1.00 88.06 102 LEU A C 1
ATOM 786 O O . LEU A 1 102 ? 4.770 9.439 12.970 1.00 88.06 102 LEU A O 1
ATOM 790 N N . ILE A 1 103 ? 2.834 8.407 12.469 1.00 87.12 103 ILE A N 1
ATOM 791 C CA . ILE A 1 103 ? 1.999 9.593 12.664 1.00 87.12 103 ILE A CA 1
ATOM 792 C C . ILE A 1 103 ? 1.941 9.954 14.149 1.00 87.12 103 ILE A C 1
ATOM 794 O O . ILE A 1 103 ? 2.008 11.137 14.476 1.00 87.12 103 ILE A O 1
ATOM 798 N N . THR A 1 104 ? 1.833 8.977 15.050 1.00 87.19 104 THR A N 1
ATOM 799 C CA . THR A 1 104 ? 1.833 9.176 16.507 1.00 87.19 104 THR A CA 1
ATOM 800 C C . THR A 1 104 ? 3.165 9.752 16.992 1.00 87.19 104 THR A C 1
ATOM 802 O O . THR A 1 104 ? 3.149 10.730 17.740 1.00 87.19 104 THR A O 1
ATOM 805 N N . ASP A 1 105 ? 4.288 9.264 16.460 1.00 87.62 105 ASP A N 1
ATOM 806 C CA . ASP A 1 105 ? 5.655 9.724 16.757 1.00 87.62 105 ASP A CA 1
ATOM 807 C C . ASP A 1 105 ? 5.959 11.140 16.238 1.00 87.62 105 ASP A C 1
ATOM 809 O O . ASP A 1 105 ? 7.025 11.693 16.505 1.00 87.62 105 ASP A O 1
ATOM 813 N N . GLY A 1 106 ? 5.013 11.758 15.526 1.00 82.12 106 GLY A N 1
ATOM 814 C CA . GLY A 1 106 ? 5.095 13.154 15.106 1.00 82.12 106 GLY A CA 1
ATOM 815 C C . GLY A 1 106 ? 5.569 13.357 13.671 1.00 82.12 106 GLY A C 1
ATOM 816 O O . GLY A 1 106 ? 5.729 14.508 13.266 1.00 82.12 106 GLY A O 1
ATOM 817 N N . THR A 1 107 ? 5.738 12.286 12.885 1.00 85.19 107 THR A N 1
ATOM 818 C CA . THR A 1 107 ? 6.014 12.410 11.444 1.00 85.19 107 THR A CA 1
ATOM 819 C C . THR A 1 107 ? 4.885 13.189 10.787 1.00 85.19 107 THR A C 1
ATOM 821 O O . THR A 1 107 ? 3.703 12.860 10.957 1.00 85.19 107 THR A O 1
ATOM 824 N N . GLN A 1 108 ? 5.226 14.224 10.022 1.00 83.62 108 GLN A N 1
ATOM 825 C CA . GLN A 1 108 ? 4.200 15.021 9.368 1.00 83.62 108 GLN A CA 1
ATOM 826 C C . GLN A 1 108 ? 3.572 14.224 8.227 1.00 83.62 108 GLN A C 1
ATOM 828 O O . GLN A 1 108 ? 4.249 13.588 7.423 1.00 83.62 108 GLN A O 1
ATOM 833 N N . VAL A 1 109 ? 2.248 14.310 8.106 1.00 84.25 109 VAL A N 1
ATOM 834 C CA . VAL A 1 109 ? 1.511 13.665 7.010 1.00 84.25 109 VAL A CA 1
ATOM 835 C C . VAL A 1 109 ? 2.033 14.139 5.646 1.00 84.25 109 VAL A C 1
ATOM 837 O O . VAL A 1 109 ? 2.155 13.332 4.730 1.00 84.25 109 VAL A O 1
ATOM 840 N N . CYS A 1 110 ? 2.406 15.417 5.522 1.00 83.12 110 CYS A N 1
ATOM 841 C CA . CYS A 1 110 ? 3.014 15.964 4.306 1.00 83.12 110 CYS A CA 1
ATOM 842 C C . CYS A 1 110 ? 4.349 15.285 3.963 1.00 83.12 110 CYS A C 1
ATOM 844 O O . CYS A 1 110 ? 4.557 14.919 2.813 1.00 83.12 110 CYS A O 1
ATOM 846 N N . GLU A 1 111 ? 5.201 15.017 4.957 1.00 86.12 111 GLU A N 1
ATOM 847 C CA . GLU A 1 111 ? 6.469 14.305 4.746 1.00 86.12 111 GLU A CA 1
ATOM 848 C C . GLU A 1 111 ? 6.223 12.876 4.232 1.00 86.12 111 GLU A C 1
ATOM 850 O O . GLU A 1 111 ? 6.901 12.418 3.314 1.00 86.12 111 GLU A O 1
ATOM 855 N N . LEU A 1 112 ? 5.211 12.174 4.762 1.00 86.19 112 LEU A N 1
ATOM 856 C CA . LEU A 1 112 ? 4.815 10.847 4.265 1.00 86.19 112 LEU A CA 1
ATOM 857 C C . LEU A 1 112 ? 4.342 10.894 2.802 1.00 86.19 112 LEU A C 1
ATOM 859 O O . LEU A 1 112 ? 4.633 9.982 2.028 1.00 86.19 112 LEU A O 1
ATOM 863 N N . LEU A 1 113 ? 3.629 11.950 2.410 1.00 86.81 113 LEU A N 1
ATOM 864 C CA . LEU A 1 113 ? 3.168 12.149 1.034 1.00 86.81 113 LEU A CA 1
ATOM 865 C C . LEU A 1 113 ? 4.328 12.451 0.073 1.00 86.81 113 LEU A C 1
ATOM 867 O O . LEU A 1 113 ? 4.382 11.878 -1.021 1.00 86.81 113 LEU A O 1
ATOM 871 N N . ASP A 1 114 ? 5.274 13.292 0.488 1.00 86.31 114 ASP A N 1
ATOM 872 C CA . ASP A 1 114 ? 6.473 13.611 -0.293 1.00 86.31 114 ASP A CA 1
ATOM 873 C C . ASP A 1 114 ? 7.343 12.364 -0.488 1.00 86.31 114 ASP A C 1
ATOM 875 O O . ASP A 1 114 ? 7.778 12.062 -1.603 1.00 86.31 114 ASP A O 1
ATOM 879 N N . MET A 1 115 ? 7.515 11.566 0.569 1.00 86.38 115 MET A N 1
ATOM 880 C CA . MET A 1 115 ? 8.240 10.298 0.497 1.00 86.38 115 MET A CA 1
ATOM 881 C C . MET A 1 115 ? 7.575 9.296 -0.451 1.00 86.38 115 MET A C 1
ATOM 883 O O . MET A 1 115 ? 8.271 8.662 -1.245 1.00 86.38 115 MET A O 1
ATOM 887 N N . ALA A 1 116 ? 6.245 9.152 -0.409 1.00 86.94 116 ALA A N 1
ATOM 888 C CA . ALA A 1 116 ? 5.527 8.282 -1.342 1.00 86.94 116 ALA A CA 1
ATOM 889 C C . ALA A 1 116 ? 5.713 8.735 -2.796 1.00 86.94 116 ALA A C 1
ATOM 891 O O . ALA A 1 116 ? 5.965 7.912 -3.678 1.00 86.94 116 ALA A O 1
ATOM 892 N N . THR A 1 117 ? 5.648 10.047 -3.030 1.00 88.19 117 THR A N 1
ATOM 893 C CA . THR A 1 117 ? 5.845 10.652 -4.352 1.00 88.19 117 THR A CA 1
ATOM 894 C C . THR A 1 117 ? 7.235 10.348 -4.897 1.00 88.19 117 THR A C 1
ATOM 896 O O . THR A 1 117 ? 7.371 9.889 -6.034 1.00 88.19 117 THR A O 1
ATOM 899 N N . GLU A 1 118 ? 8.269 10.545 -4.081 1.00 88.75 118 GLU A N 1
ATOM 900 C CA . GLU A 1 118 ? 9.647 10.284 -4.485 1.00 88.75 118 GLU A CA 1
ATOM 901 C C . GLU A 1 118 ? 9.894 8.785 -4.723 1.00 88.75 118 GLU A C 1
ATOM 903 O O . GLU A 1 118 ? 10.475 8.409 -5.742 1.00 88.75 118 GLU A O 1
ATOM 908 N N . CYS A 1 119 ? 9.364 7.904 -3.867 1.00 88.06 119 CYS A N 1
ATOM 909 C CA . CYS A 1 119 ? 9.453 6.453 -4.065 1.00 88.06 119 CYS A CA 1
ATOM 910 C C . CYS A 1 119 ? 8.802 6.006 -5.382 1.00 88.06 119 CYS A C 1
ATOM 912 O O . CYS A 1 119 ? 9.378 5.207 -6.125 1.00 88.06 119 CYS A O 1
ATOM 914 N N . LEU A 1 120 ? 7.608 6.522 -5.690 1.00 88.00 120 LEU A N 1
ATOM 915 C CA . LEU A 1 120 ? 6.901 6.213 -6.931 1.00 88.00 120 LEU A CA 1
ATOM 916 C C . LEU A 1 120 ? 7.668 6.732 -8.155 1.00 88.00 120 LEU A C 1
ATOM 918 O O . LEU A 1 120 ? 7.797 6.014 -9.148 1.00 88.00 120 LEU A O 1
ATOM 922 N N . LYS A 1 121 ? 8.220 7.948 -8.078 1.00 89.75 121 LYS A N 1
ATOM 923 C CA . LYS A 1 121 ? 9.033 8.542 -9.147 1.00 89.75 121 LYS A CA 1
ATOM 924 C C . LYS A 1 121 ? 10.279 7.708 -9.437 1.00 89.75 121 LYS A C 1
ATOM 926 O O . LYS A 1 121 ? 10.555 7.423 -10.602 1.00 89.75 121 LYS A O 1
ATOM 931 N N . GLN A 1 122 ? 10.996 7.277 -8.400 1.00 90.12 122 GLN A N 1
ATOM 932 C CA . GLN A 1 122 ? 12.164 6.409 -8.551 1.00 90.12 122 GLN A CA 1
ATOM 933 C C . GLN A 1 122 ? 11.789 5.059 -9.164 1.00 90.12 122 GLN A C 1
ATOM 935 O O . GLN A 1 122 ? 12.489 4.571 -10.050 1.00 90.12 122 GLN A O 1
ATOM 940 N N . TYR A 1 123 ? 10.670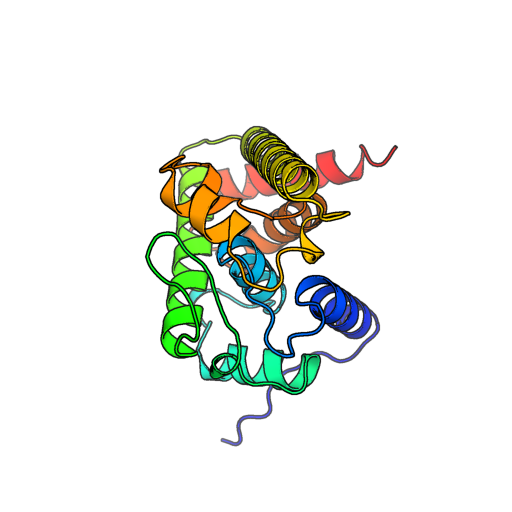 4.467 -8.737 1.00 89.62 123 TYR A N 1
ATOM 941 C CA . TYR A 1 123 ? 10.212 3.196 -9.292 1.00 89.62 123 TYR A CA 1
ATOM 942 C C . TYR A 1 123 ? 9.844 3.310 -10.775 1.00 89.62 123 TYR A C 1
ATOM 944 O O . TYR A 1 123 ? 10.287 2.493 -11.585 1.00 89.62 123 TYR A O 1
ATOM 952 N N . ARG A 1 124 ? 9.114 4.364 -11.155 1.00 90.50 124 ARG A N 1
ATOM 953 C CA . ARG A 1 124 ? 8.790 4.660 -12.555 1.00 90.50 124 ARG A CA 1
ATOM 954 C C . ARG A 1 124 ? 10.046 4.860 -13.397 1.00 90.50 124 ARG A C 1
ATOM 956 O O . ARG A 1 124 ? 10.164 4.234 -14.446 1.00 90.50 124 ARG A O 1
ATOM 963 N N . ALA A 1 125 ? 10.997 5.666 -12.924 1.00 91.00 125 ALA A N 1
ATOM 964 C CA . ALA A 1 125 ? 12.262 5.885 -13.621 1.00 91.00 125 ALA A CA 1
ATOM 965 C C . ALA A 1 125 ? 13.011 4.562 -13.839 1.00 91.00 125 ALA A C 1
ATOM 967 O O . ALA A 1 125 ? 13.452 4.273 -14.949 1.00 91.00 125 ALA A O 1
ATOM 968 N N . LYS A 1 126 ? 13.064 3.698 -12.817 1.00 92.06 126 LYS A N 1
ATOM 969 C CA . LYS A 1 126 ? 13.697 2.381 -12.933 1.00 92.06 126 LYS A CA 1
ATOM 970 C C . LYS A 1 126 ? 12.984 1.468 -13.931 1.00 92.06 126 LYS A C 1
ATOM 972 O O . LYS A 1 126 ? 13.651 0.736 -14.656 1.00 92.06 126 LYS A O 1
ATOM 977 N N . CYS A 1 127 ? 11.656 1.509 -13.995 1.00 91.12 127 CYS A N 1
ATOM 978 C CA . CYS A 1 127 ? 10.895 0.758 -14.994 1.00 91.12 127 CYS A CA 1
ATOM 979 C C . CYS A 1 127 ? 11.202 1.251 -16.417 1.00 91.12 127 CYS A C 1
ATOM 981 O O . CYS A 1 127 ? 11.489 0.437 -17.293 1.00 91.12 127 CYS A O 1
ATOM 983 N N . GLN A 1 128 ? 11.249 2.568 -16.618 1.00 94.19 128 GLN A N 1
ATOM 984 C CA . GLN A 1 128 ? 11.580 3.191 -17.904 1.00 94.19 128 GLN A CA 1
ATOM 985 C C . GLN A 1 128 ? 13.009 2.881 -18.359 1.00 94.19 128 GLN A C 1
ATOM 987 O O . GLN A 1 128 ? 13.225 2.527 -19.516 1.00 94.19 128 GLN A O 1
ATOM 992 N N . GLU A 1 129 ? 13.980 2.900 -17.443 1.00 95.06 129 GLU A N 1
ATOM 993 C CA . GLU A 1 129 ? 15.358 2.456 -17.708 1.00 95.06 129 GLU A CA 1
ATOM 994 C C . GLU A 1 129 ? 15.442 0.996 -18.186 1.00 95.06 129 GLU A C 1
ATOM 996 O O . GLU A 1 129 ? 16.398 0.625 -18.863 1.00 95.06 129 GLU A O 1
ATOM 1001 N N . ASN A 1 130 ? 14.459 0.163 -17.831 1.00 93.75 130 ASN A N 1
ATOM 1002 C CA . ASN A 1 130 ? 14.388 -1.250 -18.210 1.00 93.75 130 ASN A CA 1
ATOM 1003 C C . ASN A 1 130 ? 13.403 -1.508 -19.368 1.00 93.75 130 ASN A C 1
ATOM 1005 O O . ASN A 1 130 ? 13.070 -2.659 -19.637 1.00 93.75 130 ASN A O 1
ATOM 1009 N N . GLY A 1 131 ? 12.972 -0.458 -20.078 1.00 91.81 131 GLY A N 1
ATOM 1010 C CA . GLY A 1 131 ? 12.172 -0.573 -21.301 1.00 91.81 131 GLY A CA 1
ATOM 1011 C C . GLY A 1 131 ? 10.662 -0.706 -21.088 1.00 91.81 131 GLY A C 1
ATOM 1012 O O . GLY A 1 131 ? 9.963 -1.104 -22.018 1.00 91.81 131 GLY A O 1
ATOM 1013 N N . TYR A 1 132 ? 10.152 -0.386 -19.897 1.00 90.75 132 TYR A N 1
ATOM 1014 C CA . TYR A 1 132 ? 8.715 -0.346 -19.617 1.00 90.75 132 TYR A CA 1
ATOM 1015 C C . TYR A 1 132 ? 8.157 1.080 -19.708 1.00 90.75 132 TYR A C 1
ATOM 1017 O O . TYR A 1 132 ? 8.799 2.025 -19.256 1.00 90.75 132 TYR A O 1
ATOM 1025 N N . ASP A 1 133 ? 6.930 1.233 -20.213 1.00 85.62 133 ASP A N 1
ATOM 1026 C CA . ASP A 1 133 ? 6.274 2.548 -20.316 1.00 85.62 133 ASP A CA 1
ATOM 1027 C C . ASP A 1 133 ? 5.970 3.167 -18.933 1.00 85.62 133 ASP A C 1
ATOM 1029 O O . ASP A 1 133 ? 6.142 4.372 -18.722 1.00 85.62 133 ASP A O 1
ATOM 1033 N N . ASP A 1 134 ? 5.552 2.336 -17.971 1.00 86.94 134 ASP A N 1
ATOM 1034 C CA . ASP A 1 134 ? 5.307 2.707 -16.571 1.00 86.94 134 ASP A CA 1
ATOM 1035 C C . ASP A 1 134 ? 5.484 1.481 -15.646 1.00 86.94 134 ASP A C 1
ATOM 1037 O O . ASP A 1 134 ? 5.811 0.378 -16.092 1.00 86.94 134 ASP A O 1
ATOM 1041 N N . ILE A 1 135 ? 5.235 1.660 -14.347 1.00 85.06 135 ILE A N 1
ATOM 1042 C CA . ILE A 1 135 ? 5.378 0.638 -13.304 1.00 85.06 135 ILE A CA 1
ATOM 1043 C C . ILE A 1 135 ? 4.507 -0.607 -13.512 1.00 85.06 135 ILE A C 1
ATOM 1045 O O . ILE A 1 135 ? 4.849 -1.678 -13.018 1.00 85.06 135 ILE A O 1
ATOM 1049 N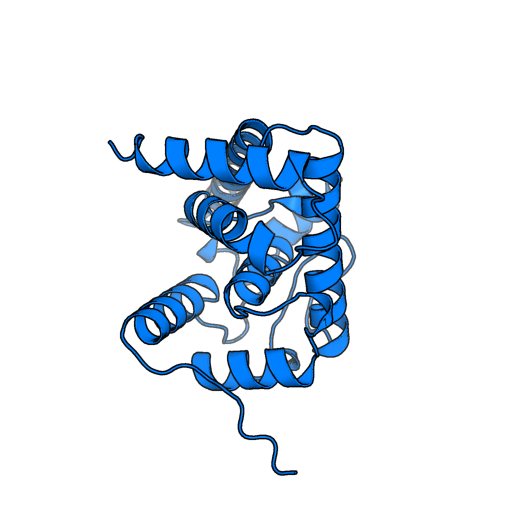 N . ASP A 1 136 ? 3.401 -0.493 -14.254 1.00 82.81 136 ASP A N 1
ATOM 1050 C CA . ASP A 1 136 ? 2.527 -1.629 -14.577 1.00 82.81 136 ASP A CA 1
ATOM 1051 C C . ASP A 1 136 ? 3.152 -2.567 -15.635 1.00 82.81 136 ASP A C 1
ATOM 1053 O O . ASP A 1 136 ? 2.640 -3.662 -15.894 1.00 82.81 136 ASP A O 1
ATOM 1057 N N . GLY A 1 137 ? 4.279 -2.161 -16.236 1.00 84.25 137 GLY A N 1
ATOM 1058 C CA . GLY A 1 137 ? 5.118 -3.012 -17.076 1.00 84.25 137 GLY A CA 1
ATOM 1059 C C . GLY A 1 137 ? 5.926 -4.054 -16.292 1.00 84.25 137 GLY A C 1
ATOM 1060 O O . GLY A 1 137 ? 6.204 -5.119 -16.842 1.00 84.25 137 GLY A O 1
ATOM 1061 N N . ASP A 1 138 ? 6.217 -3.828 -15.001 1.00 86.94 138 ASP A N 1
ATOM 1062 C CA . ASP A 1 138 ? 6.958 -4.761 -14.126 1.00 86.94 138 ASP A CA 1
ATOM 1063 C C . ASP A 1 138 ? 6.088 -5.943 -13.650 1.00 86.94 138 ASP A C 1
ATOM 1065 O O . ASP A 1 138 ? 6.003 -6.263 -12.466 1.00 86.94 138 ASP A O 1
ATOM 1069 N N . LYS A 1 139 ? 5.410 -6.628 -14.577 1.00 84.88 139 LYS A N 1
ATOM 1070 C CA . LYS A 1 139 ? 4.486 -7.733 -14.259 1.00 84.88 139 LYS A CA 1
ATOM 1071 C C . LYS A 1 139 ? 5.179 -8.925 -13.595 1.00 84.88 139 LYS A C 1
ATOM 1073 O O . LYS A 1 139 ? 4.529 -9.659 -12.860 1.00 84.88 139 LYS A O 1
ATOM 1078 N N . GLY A 1 140 ? 6.472 -9.124 -13.852 1.00 86.00 140 GLY A N 1
ATOM 1079 C CA . GLY A 1 140 ? 7.289 -10.165 -13.215 1.00 86.00 140 GLY A CA 1
ATOM 1080 C C . GLY A 1 140 ? 7.846 -9.773 -11.842 1.00 86.00 140 GLY A C 1
ATOM 1081 O O . GLY A 1 140 ? 8.425 -10.615 -11.156 1.00 86.00 140 GLY A O 1
ATOM 1082 N N . GLY A 1 141 ? 7.684 -8.512 -11.433 1.00 86.81 141 GLY A N 1
ATOM 1083 C CA . GLY A 1 141 ? 8.179 -7.992 -10.163 1.00 86.81 141 GLY A CA 1
ATOM 1084 C C . GLY A 1 141 ? 9.707 -7.933 -10.059 1.00 86.81 141 GLY A C 1
ATOM 1085 O O . GLY A 1 141 ? 10.252 -7.961 -8.956 1.00 86.81 141 GLY A O 1
ATOM 1086 N N . GLU A 1 142 ? 10.429 -7.918 -11.180 1.00 89.56 142 GLU A N 1
ATOM 1087 C CA . GLU A 1 142 ? 11.893 -7.949 -11.184 1.00 89.56 142 GLU A CA 1
ATOM 1088 C C . GLU A 1 142 ? 12.485 -6.619 -10.719 1.00 89.56 142 GLU A C 1
ATOM 1090 O O . GLU A 1 142 ? 13.471 -6.598 -9.971 1.00 89.56 142 GLU A O 1
ATOM 1095 N N . ILE A 1 143 ? 11.888 -5.507 -11.154 1.00 89.75 143 ILE A N 1
ATOM 1096 C CA . ILE A 1 143 ? 12.343 -4.163 -10.794 1.00 89.75 143 ILE A CA 1
ATOM 1097 C C . ILE A 1 143 ? 12.001 -3.888 -9.335 1.00 89.75 143 ILE A C 1
ATOM 1099 O O . ILE A 1 143 ? 12.880 -3.543 -8.543 1.00 89.75 143 ILE A O 1
ATOM 1103 N N . SER A 1 144 ? 10.749 -4.121 -8.959 1.00 88.75 144 SER A N 1
ATOM 1104 C CA . SER A 1 144 ? 10.266 -4.000 -7.586 1.00 88.75 144 SER A CA 1
ATOM 1105 C C . SER A 1 144 ? 11.061 -4.868 -6.607 1.00 88.75 144 SER A C 1
ATOM 1107 O O . SER A 1 144 ? 11.470 -4.368 -5.560 1.00 88.75 144 SER A O 1
ATOM 1109 N N . LYS A 1 145 ? 11.402 -6.115 -6.962 1.00 88.12 145 LYS A N 1
ATOM 1110 C CA . LYS A 1 145 ? 12.283 -6.974 -6.150 1.00 88.12 145 LYS A CA 1
ATOM 1111 C C . LYS A 1 145 ? 13.660 -6.355 -5.926 1.00 88.12 145 LYS A C 1
ATOM 1113 O O . LYS A 1 145 ? 14.124 -6.299 -4.789 1.00 88.12 145 LYS A O 1
ATOM 1118 N N . LYS A 1 146 ? 14.321 -5.890 -6.993 1.00 87.88 146 LYS A N 1
ATOM 1119 C CA . LYS A 1 146 ? 15.647 -5.253 -6.893 1.00 87.88 146 LYS A CA 1
ATOM 1120 C C . LYS A 1 146 ? 15.593 -3.998 -6.022 1.00 87.88 146 LYS A C 1
ATOM 1122 O O . LYS A 1 146 ? 16.478 -3.792 -5.196 1.00 87.88 146 LYS A O 1
ATOM 1127 N N . MET A 1 147 ? 14.553 -3.183 -6.181 1.00 87.56 147 MET A N 1
ATOM 1128 C CA . MET A 1 147 ? 14.405 -1.948 -5.414 1.00 87.56 147 MET A CA 1
ATOM 1129 C C . MET A 1 147 ? 14.069 -2.204 -3.940 1.00 87.56 147 MET A C 1
ATOM 1131 O O . MET A 1 147 ? 14.672 -1.576 -3.073 1.00 87.56 147 MET A O 1
ATOM 1135 N N . LEU A 1 148 ? 13.189 -3.155 -3.624 1.00 85.44 148 LEU A N 1
ATOM 1136 C CA . LEU A 1 148 ? 12.844 -3.493 -2.236 1.00 85.44 148 LEU A CA 1
ATOM 1137 C C . LEU A 1 148 ? 14.011 -4.146 -1.476 1.00 85.44 148 LEU A C 1
ATOM 1139 O O . LEU A 1 148 ? 14.185 -3.887 -0.285 1.00 85.44 148 LEU A O 1
ATOM 1143 N N . ALA A 1 149 ? 14.849 -4.923 -2.170 1.00 80.31 149 ALA A N 1
ATOM 1144 C CA . ALA A 1 149 ? 16.069 -5.515 -1.617 1.00 80.31 149 ALA A CA 1
ATOM 1145 C C . ALA A 1 149 ? 17.194 -4.489 -1.366 1.00 80.31 149 ALA A C 1
ATOM 1147 O O . ALA A 1 149 ? 18.129 -4.773 -0.622 1.00 80.31 149 ALA A O 1
ATOM 1148 N N . SER A 1 150 ? 17.119 -3.291 -1.960 1.00 77.62 150 SER A N 1
ATOM 1149 C CA . SER A 1 150 ? 18.168 -2.263 -1.852 1.00 77.62 150 SER A CA 1
ATOM 1150 C C . SER A 1 150 ? 18.185 -1.481 -0.519 1.00 77.62 150 SER A C 1
ATOM 1152 O O . SER A 1 150 ? 18.967 -0.549 -0.369 1.00 77.62 150 SER A O 1
ATOM 1154 N N . ASN A 1 151 ? 17.384 -1.891 0.478 1.00 59.16 151 ASN A N 1
ATOM 1155 C CA . ASN A 1 151 ? 17.398 -1.401 1.870 1.00 59.16 151 ASN A CA 1
ATOM 1156 C C . ASN A 1 151 ? 17.229 0.117 2.066 1.00 59.16 151 ASN A C 1
ATOM 1158 O O . ASN A 1 151 ? 17.754 0.696 3.017 1.00 59.16 151 ASN A O 1
ATOM 1162 N N . VAL A 1 152 ? 16.413 0.771 1.241 1.00 60.84 152 VAL A N 1
ATOM 1163 C CA . VAL A 1 152 ? 15.885 2.093 1.602 1.00 60.84 152 VAL A CA 1
ATOM 1164 C C . VAL A 1 152 ? 14.703 1.860 2.552 1.00 60.84 152 VAL A C 1
ATOM 1166 O O . VAL A 1 152 ? 13.606 1.537 2.116 1.00 60.84 152 VAL A O 1
ATOM 1169 N N . ILE A 1 153 ? 14.920 1.977 3.866 1.00 52.94 153 ILE A N 1
ATOM 1170 C CA . ILE A 1 153 ? 13.921 1.687 4.926 1.00 52.94 153 ILE A CA 1
ATOM 1171 C C . ILE A 1 153 ? 12.572 2.395 4.668 1.00 52.94 153 ILE A C 1
ATOM 1173 O O . ILE A 1 153 ? 11.507 1.856 4.963 1.00 52.94 153 ILE A O 1
ATOM 1177 N N . HIS A 1 154 ? 12.601 3.570 4.035 1.00 53.69 154 HIS A N 1
ATOM 1178 C CA . HIS A 1 154 ? 11.408 4.347 3.686 1.00 53.69 154 HIS A CA 1
ATOM 1179 C C . HIS A 1 154 ? 10.763 3.938 2.354 1.00 53.69 154 HIS A C 1
ATOM 1181 O O . HIS A 1 154 ? 9.553 4.108 2.190 1.00 53.69 154 HIS A O 1
ATOM 1187 N N . SER A 1 155 ? 11.521 3.320 1.438 1.00 61.41 155 SER A N 1
ATOM 1188 C CA . SER A 1 155 ? 10.952 2.775 0.205 1.00 61.41 155 SER A CA 1
ATOM 1189 C C . SER A 1 155 ? 10.022 1.616 0.523 1.00 61.41 155 SER A C 1
ATOM 1191 O O . SER A 1 155 ? 8.944 1.555 -0.040 1.00 61.41 155 SER A O 1
ATOM 1193 N N . GLN A 1 156 ? 10.338 0.778 1.511 1.00 71.25 156 GLN A N 1
ATOM 1194 C CA . GLN A 1 156 ? 9.544 -0.410 1.843 1.00 71.25 156 GLN A CA 1
ATOM 1195 C C . GLN A 1 156 ? 8.141 -0.099 2.370 1.00 71.25 156 GLN A C 1
ATOM 1197 O O . GLN A 1 156 ? 7.245 -0.924 2.255 1.00 71.25 156 GLN A O 1
ATOM 1202 N N . LEU A 1 157 ? 7.921 1.083 2.942 1.00 79.00 157 LEU A N 1
ATOM 1203 C CA . LEU A 1 157 ? 6.618 1.477 3.465 1.00 79.00 157 LEU A CA 1
ATOM 1204 C C . LEU A 1 157 ? 5.702 2.027 2.350 1.00 79.00 157 LEU A C 1
ATOM 1206 O O . LEU A 1 157 ? 4.495 1.784 2.325 1.00 79.00 157 LEU A O 1
ATOM 1210 N N . LEU A 1 158 ? 6.254 2.792 1.418 1.00 85.12 158 LEU A N 1
ATOM 1211 C CA . LEU A 1 158 ? 5.462 3.575 0.465 1.00 85.12 158 LEU A CA 1
ATOM 1212 C C . LEU A 1 158 ? 5.728 3.158 -0.990 1.00 85.12 158 LEU A C 1
ATOM 1214 O O . LEU A 1 158 ? 5.301 3.835 -1.923 1.00 85.12 158 LEU A O 1
ATOM 1218 N N . PHE A 1 159 ? 6.409 2.024 -1.194 1.00 86.69 159 PHE A N 1
ATOM 1219 C CA . PHE A 1 159 ? 6.821 1.550 -2.512 1.00 86.69 159 PHE A CA 1
ATOM 1220 C C . PHE A 1 159 ? 5.634 1.364 -3.458 1.00 86.69 159 PHE A C 1
ATOM 1222 O O . PHE A 1 159 ? 4.737 0.557 -3.200 1.00 86.69 159 PHE A O 1
ATOM 1229 N N . GLY A 1 160 ? 5.660 2.066 -4.592 1.00 81.25 160 GLY A N 1
ATOM 1230 C CA . GLY A 1 160 ? 4.631 1.941 -5.623 1.00 81.25 160 GLY A CA 1
ATOM 1231 C C . GLY A 1 160 ? 3.235 2.386 -5.174 1.00 81.25 160 GLY A C 1
ATOM 1232 O O . GLY A 1 160 ? 2.256 2.042 -5.832 1.00 81.25 160 GLY A O 1
ATOM 1233 N N . VAL A 1 161 ? 3.127 3.115 -4.059 1.00 84.50 161 VAL A N 1
ATOM 1234 C CA . VAL A 1 161 ? 1.870 3.703 -3.591 1.00 84.50 161 VAL A CA 1
ATOM 1235 C C . VAL A 1 161 ? 1.624 5.011 -4.339 1.00 84.50 161 VAL A C 1
ATOM 1237 O O . VAL A 1 161 ? 2.480 5.893 -4.362 1.00 84.50 161 VAL A O 1
ATOM 1240 N N . TYR A 1 162 ? 0.436 5.158 -4.923 1.00 81.44 162 TYR A N 1
ATOM 1241 C CA . TYR A 1 162 ? 0.014 6.418 -5.527 1.00 81.44 162 TYR A CA 1
ATOM 1242 C C . TYR A 1 162 ? -0.388 7.437 -4.460 1.00 81.44 162 TYR A C 1
ATOM 1244 O O . TYR A 1 162 ? -1.000 7.098 -3.445 1.00 81.44 162 TYR A O 1
ATOM 1252 N N . LEU A 1 163 ? -0.083 8.707 -4.725 1.00 83.25 163 LEU A N 1
ATOM 1253 C CA . LEU A 1 163 ? -0.309 9.803 -3.788 1.00 83.25 163 LEU A CA 1
ATOM 1254 C C . LEU A 1 163 ? -1.776 9.903 -3.341 1.00 83.25 163 LEU A C 1
ATOM 1256 O O . LEU A 1 163 ? -2.056 9.980 -2.146 1.00 83.25 163 LEU A O 1
ATOM 1260 N N . ASP A 1 164 ? -2.718 9.858 -4.281 1.00 79.56 164 ASP A N 1
ATOM 1261 C CA . ASP A 1 164 ? -4.147 9.979 -3.965 1.00 79.56 164 ASP A CA 1
ATOM 1262 C C . ASP A 1 164 ? -4.673 8.800 -3.143 1.00 79.56 164 ASP A C 1
ATOM 1264 O O . ASP A 1 164 ? -5.620 8.941 -2.367 1.00 79.56 164 ASP A O 1
ATOM 1268 N N . ASP A 1 165 ? -4.028 7.644 -3.249 1.00 78.50 165 ASP A N 1
ATOM 1269 C CA . ASP A 1 165 ? -4.402 6.460 -2.485 1.00 78.50 165 ASP A CA 1
ATOM 1270 C C . ASP A 1 165 ? -3.973 6.607 -1.035 1.00 78.50 165 ASP A C 1
ATOM 1272 O O . ASP A 1 165 ? -4.742 6.309 -0.120 1.00 78.50 165 ASP A O 1
ATOM 1276 N N . LEU A 1 166 ? -2.780 7.156 -0.828 1.00 83.94 166 LEU A N 1
ATOM 1277 C CA . LEU A 1 166 ? -2.277 7.479 0.493 1.00 83.94 166 LEU A CA 1
ATOM 1278 C C . LEU A 1 166 ? -3.091 8.600 1.155 1.00 83.94 166 LEU A C 1
ATOM 1280 O O . LEU A 1 166 ? -3.458 8.477 2.323 1.00 83.94 166 LEU A O 1
ATOM 1284 N N . LYS A 1 167 ? -3.477 9.642 0.403 1.00 84.19 167 LYS A N 1
ATOM 1285 C CA . LYS A 1 167 ? -4.410 10.677 0.888 1.00 84.19 167 LYS A CA 1
ATOM 1286 C C . LYS A 1 167 ? -5.745 10.065 1.322 1.00 84.19 167 LYS A C 1
ATOM 1288 O O . LYS A 1 167 ? -6.261 10.395 2.387 1.00 84.19 167 LYS A O 1
ATOM 1293 N N . ASN A 1 168 ? -6.308 9.162 0.517 1.00 78.75 168 ASN A N 1
ATOM 1294 C CA . ASN A 1 168 ? -7.557 8.482 0.858 1.00 78.75 168 ASN A CA 1
ATOM 1295 C C . ASN A 1 168 ? -7.413 7.595 2.097 1.00 78.75 168 ASN A C 1
ATOM 1297 O O . ASN A 1 168 ? -8.313 7.598 2.936 1.00 78.75 168 ASN A O 1
ATOM 1301 N N . LEU A 1 169 ? -6.284 6.899 2.252 1.00 81.88 169 LEU A N 1
ATOM 1302 C CA . LEU A 1 169 ? -5.988 6.138 3.461 1.00 81.88 169 LEU A CA 1
ATOM 1303 C C . LEU A 1 169 ? -5.972 7.047 4.697 1.00 81.88 169 LEU A C 1
ATOM 1305 O O . LEU A 1 169 ? -6.663 6.757 5.668 1.00 81.88 169 LEU A O 1
ATOM 1309 N N . PHE A 1 170 ? -5.259 8.174 4.656 1.00 85.75 170 PHE A N 1
ATOM 1310 C CA . PHE A 1 170 ? -5.181 9.105 5.789 1.00 85.75 170 PHE A CA 1
ATOM 1311 C C . PHE A 1 170 ? -6.536 9.684 6.207 1.00 85.75 170 PHE A C 1
ATOM 1313 O O . PHE A 1 170 ? -6.755 9.928 7.393 1.00 85.75 170 PHE A O 1
ATOM 1320 N N . ARG A 1 171 ? -7.481 9.818 5.270 1.00 82.12 171 ARG A N 1
ATOM 1321 C CA . ARG A 1 171 ? -8.857 10.240 5.574 1.00 82.12 171 ARG A CA 1
ATOM 1322 C C . ARG A 1 171 ? -9.639 9.209 6.383 1.00 82.12 171 ARG A C 1
ATOM 1324 O O . ARG A 1 171 ? -10.493 9.596 7.177 1.00 82.12 171 ARG A O 1
ATOM 1331 N N . VAL A 1 172 ? -9.398 7.919 6.154 1.00 80.62 172 VAL A N 1
ATOM 1332 C CA . VAL A 1 172 ? -10.155 6.827 6.791 1.00 80.62 172 VAL A CA 1
ATOM 1333 C C . VAL A 1 172 ? -9.420 6.200 7.974 1.00 80.62 172 VAL A C 1
ATOM 1335 O O . VAL A 1 172 ? -10.056 5.556 8.805 1.00 80.62 172 VAL A O 1
ATOM 1338 N N . LEU A 1 173 ? -8.110 6.434 8.099 1.00 85.31 173 LEU A N 1
ATOM 1339 C CA . LEU A 1 173 ? -7.260 5.868 9.146 1.00 85.31 173 LEU A CA 1
ATOM 1340 C C . LEU A 1 173 ? -7.788 6.119 10.575 1.00 85.31 173 LEU A C 1
ATOM 1342 O O . LEU A 1 173 ? -7.807 5.161 11.344 1.00 85.31 173 LEU A O 1
ATOM 1346 N N . PRO A 1 174 ? -8.314 7.313 10.937 1.00 85.38 174 PRO A N 1
ATOM 1347 C CA . PRO A 1 174 ? -8.904 7.533 12.263 1.00 85.38 174 PRO A CA 1
ATOM 1348 C C . PRO A 1 174 ? -10.116 6.649 12.575 1.00 85.38 174 PRO A C 1
ATOM 1350 O O . PRO A 1 174 ? -10.379 6.346 13.733 1.00 85.38 174 PRO A O 1
ATOM 1353 N N . CYS A 1 175 ? -10.869 6.241 11.550 1.00 81.06 175 CYS A N 1
ATOM 1354 C CA . CYS A 1 175 ? -12.002 5.331 11.709 1.00 81.06 175 CYS A CA 1
ATOM 1355 C C . CYS A 1 175 ? -11.561 3.863 11.749 1.00 81.06 175 CYS A C 1
ATOM 1357 O O . CYS A 1 175 ? -12.239 3.046 12.362 1.00 81.06 175 CYS A O 1
ATOM 1359 N N . MET A 1 176 ? -10.453 3.532 11.081 1.00 81.56 176 MET A N 1
ATOM 1360 C CA . MET A 1 176 ? -9.940 2.164 10.978 1.00 81.56 176 MET A CA 1
ATOM 1361 C C . MET A 1 176 ? -9.036 1.762 12.142 1.00 81.56 176 MET A C 1
ATOM 1363 O O . MET A 1 176 ? -8.995 0.596 12.505 1.00 81.56 176 MET A O 1
ATOM 1367 N N . ALA A 1 177 ? -8.293 2.700 12.718 1.00 84.81 177 ALA A N 1
ATOM 1368 C CA . ALA A 1 177 ? -7.373 2.441 13.819 1.00 84.81 177 ALA A CA 1
ATOM 1369 C C . ALA A 1 177 ? -7.580 3.466 14.949 1.00 84.81 177 ALA A C 1
ATOM 1371 O O . ALA A 1 177 ? -6.639 4.170 15.331 1.00 84.81 177 ALA A O 1
ATOM 1372 N N . PRO A 1 178 ? -8.814 3.591 15.484 1.00 79.00 178 PRO A N 1
ATOM 1373 C CA . PRO A 1 178 ? -9.146 4.630 16.460 1.00 79.00 178 PRO A CA 1
ATOM 1374 C C . PRO A 1 178 ? -8.329 4.503 17.752 1.00 79.00 178 PRO A C 1
ATOM 1376 O O . PRO A 1 178 ? -8.030 5.507 18.395 1.00 79.00 178 PRO A O 1
ATOM 1379 N N . ASN A 1 179 ? -7.939 3.278 18.111 1.00 83.81 179 ASN A N 1
ATOM 1380 C CA . ASN A 1 179 ? -7.164 3.002 19.317 1.00 83.81 179 ASN A CA 1
ATOM 1381 C C . ASN A 1 179 ? -5.659 3.274 19.141 1.00 83.81 179 ASN A C 1
ATOM 1383 O O . ASN A 1 179 ? -4.987 3.528 20.134 1.00 83.81 179 ASN A O 1
ATOM 1387 N N . GLU A 1 180 ? -5.150 3.293 17.902 1.00 84.06 180 GLU A N 1
ATOM 1388 C CA . GLU A 1 180 ? -3.703 3.365 17.631 1.00 84.06 180 GLU A CA 1
ATOM 1389 C C . GLU A 1 180 ? -3.187 4.785 17.376 1.00 84.06 180 GLU A C 1
ATOM 1391 O O . GLU A 1 180 ? -2.012 5.080 17.585 1.00 84.06 180 GLU A O 1
ATOM 1396 N N . LEU A 1 181 ? -4.054 5.693 16.924 1.00 83.38 181 LEU A N 1
ATOM 1397 C CA . LEU A 1 181 ? -3.669 7.071 16.597 1.00 83.38 181 LEU A CA 1
ATOM 1398 C C . LEU A 1 181 ? -3.752 8.028 17.797 1.00 83.38 181 LEU A C 1
ATOM 1400 O O . 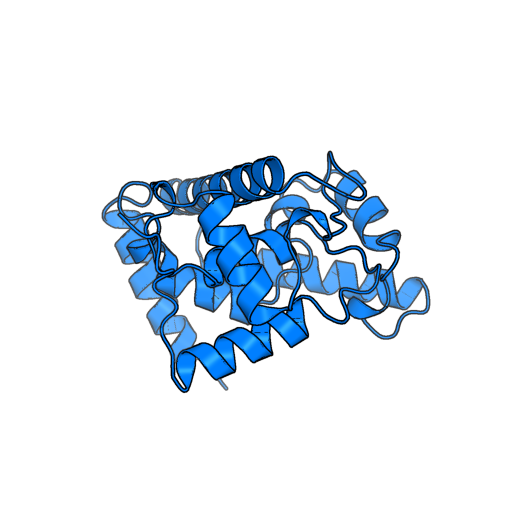LEU A 1 181 ? -3.190 9.120 17.765 1.00 83.38 181 LEU A O 1
ATOM 1404 N N . GLY A 1 182 ? -4.483 7.676 18.857 1.00 82.19 182 GLY A N 1
ATOM 1405 C CA . GLY A 1 182 ? -4.774 8.610 19.946 1.00 82.19 182 GLY A CA 1
ATOM 1406 C C . GLY A 1 182 ? -5.454 9.910 19.469 1.00 82.19 182 GLY A C 1
ATOM 1407 O O . GLY A 1 182 ? -5.806 10.091 18.300 1.00 82.19 182 GLY A O 1
ATOM 1408 N N . ARG A 1 183 ? -5.677 10.858 20.387 1.00 83.81 183 ARG A N 1
ATOM 1409 C CA . ARG A 1 183 ? -6.428 12.093 20.078 1.00 83.81 183 ARG A CA 1
ATOM 1410 C C . ARG A 1 183 ? -5.629 13.086 19.230 1.00 83.81 183 ARG A C 1
ATOM 1412 O O . ARG A 1 183 ? -6.182 13.695 18.320 1.00 83.81 183 ARG A O 1
ATOM 1419 N N . GLU A 1 184 ? -4.349 13.261 19.539 1.00 84.12 184 GLU A N 1
ATOM 1420 C CA . GLU A 1 184 ? -3.496 14.255 18.880 1.00 84.12 184 GLU A CA 1
ATOM 1421 C C . GLU A 1 184 ? -3.187 13.871 17.429 1.00 84.12 184 GLU A C 1
ATOM 1423 O O . GLU A 1 184 ? -3.371 14.685 16.526 1.00 84.12 184 GLU A O 1
ATOM 1428 N N . ALA A 1 185 ? -2.798 12.617 17.178 1.00 85.44 185 ALA A N 1
ATOM 1429 C CA . ALA A 1 185 ? -2.491 12.155 15.828 1.00 85.44 185 ALA A CA 1
ATOM 1430 C C . ALA A 1 185 ? -3.753 12.095 14.946 1.00 85.44 185 ALA A C 1
ATOM 1432 O O . ALA A 1 185 ? -3.696 12.442 13.765 1.00 85.44 185 ALA A O 1
ATOM 1433 N N . THR A 1 186 ? -4.913 11.773 15.533 1.00 85.38 186 THR A N 1
ATOM 1434 C CA . THR A 1 186 ? -6.219 11.897 14.862 1.00 85.38 186 THR A CA 1
ATOM 1435 C C . THR A 1 186 ? -6.508 13.334 14.427 1.00 85.38 186 THR A C 1
ATOM 1437 O O . THR A 1 186 ? -6.920 13.562 13.289 1.00 85.38 186 THR A O 1
ATOM 1440 N N . GLU A 1 187 ? -6.278 14.319 15.299 1.00 82.81 187 GLU A N 1
ATOM 1441 C CA . GLU A 1 187 ? -6.512 15.724 14.956 1.00 82.81 187 GLU A CA 1
ATOM 1442 C C . GLU A 1 187 ? -5.531 16.216 13.883 1.00 82.81 187 GLU A C 1
ATOM 1444 O O . GLU A 1 187 ? -5.954 16.888 12.941 1.00 82.81 187 GLU A O 1
ATOM 1449 N N . ARG A 1 188 ? -4.255 15.807 13.944 1.00 81.62 188 ARG A N 1
ATOM 1450 C CA . ARG A 1 188 ? -3.273 16.073 12.876 1.00 81.62 188 ARG A CA 1
ATOM 1451 C C . ARG A 1 188 ? -3.755 15.538 11.527 1.00 81.62 188 ARG A C 1
ATOM 1453 O O . ARG A 1 188 ? -3.817 16.290 10.557 1.00 81.62 188 ARG A O 1
ATOM 1460 N N . LEU A 1 189 ? -4.170 14.269 11.476 1.00 84.69 189 LEU A N 1
ATOM 1461 C CA . LEU A 1 189 ? -4.713 13.655 10.260 1.00 84.69 189 LEU A CA 1
ATOM 1462 C C . LEU A 1 189 ? -5.941 14.396 9.738 1.00 84.69 189 LEU A C 1
ATOM 1464 O O . LEU A 1 189 ? -6.058 14.599 8.530 1.00 84.69 189 LEU A O 1
ATOM 1468 N N . ARG A 1 190 ? -6.842 14.827 10.625 1.00 80.12 190 ARG A N 1
ATOM 1469 C CA . ARG A 1 190 ? -8.051 15.573 10.257 1.00 80.12 190 ARG A CA 1
ATOM 1470 C C . ARG A 1 190 ? -7.715 16.931 9.640 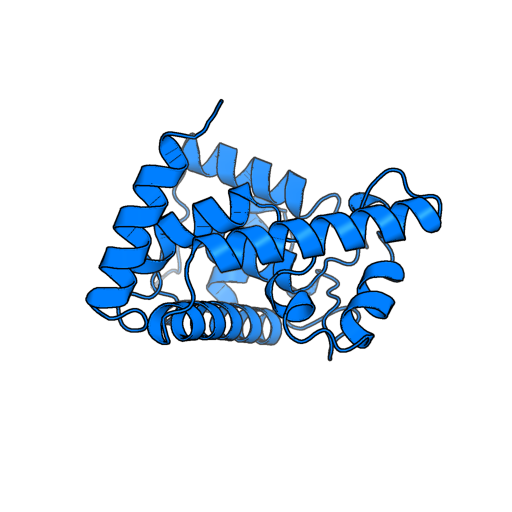1.00 80.12 190 ARG A C 1
ATOM 1472 O O . ARG A 1 190 ? -8.274 17.281 8.601 1.00 80.12 190 ARG A O 1
ATOM 1479 N N . LEU A 1 191 ? -6.809 17.688 10.259 1.00 75.62 191 LEU A N 1
ATOM 1480 C CA . LEU A 1 191 ? -6.389 19.007 9.780 1.00 75.62 191 LEU A CA 1
ATOM 1481 C C . LEU A 1 191 ? -5.671 18.909 8.431 1.00 75.62 191 LEU A C 1
ATOM 1483 O O . LEU A 1 191 ? -6.019 19.645 7.508 1.00 75.62 191 LEU A O 1
ATOM 1487 N N . THR A 1 192 ? -4.745 17.958 8.280 1.00 74.31 192 THR A N 1
ATOM 1488 C CA . THR A 1 192 ? -4.024 17.764 7.016 1.00 74.31 192 THR A CA 1
ATOM 1489 C C . THR A 1 192 ? -4.920 17.188 5.917 1.00 74.31 192 THR A C 1
ATOM 1491 O O . THR A 1 192 ? -4.854 17.618 4.773 1.00 74.31 192 THR A O 1
ATOM 1494 N N . SER A 1 193 ? -5.828 16.264 6.234 1.00 67.25 193 SER A N 1
ATOM 1495 C CA . SER A 1 193 ? -6.765 15.720 5.238 1.00 67.25 193 SER A CA 1
ATOM 1496 C C . SER A 1 193 ? -7.691 16.788 4.654 1.00 67.25 193 SER A C 1
ATOM 1498 O O . SER A 1 193 ? -8.014 16.734 3.471 1.00 67.25 193 SER A O 1
ATOM 1500 N N . ASN A 1 194 ? -8.099 17.771 5.462 1.00 63.16 194 ASN A N 1
ATOM 1501 C CA . ASN A 1 194 ? -8.923 18.885 4.996 1.00 63.16 194 ASN A CA 1
ATOM 1502 C C . ASN A 1 194 ? -8.135 19.882 4.138 1.00 63.16 194 ASN A C 1
ATOM 1504 O O . ASN A 1 194 ? -8.695 20.419 3.186 1.00 63.16 194 ASN A O 1
ATOM 1508 N N . SER A 1 195 ? -6.849 20.115 4.426 1.00 61.28 195 SER A N 1
ATOM 1509 C CA . SER A 1 195 ? -6.011 20.984 3.588 1.00 61.28 195 SER A CA 1
ATOM 1510 C C . SER A 1 195 ? -5.671 20.345 2.237 1.00 61.28 195 SER A C 1
ATOM 1512 O O . SER A 1 195 ? -5.615 21.047 1.231 1.00 61.28 195 SER A O 1
ATOM 1514 N N . LEU A 1 196 ? -5.547 19.015 2.180 1.00 60.81 196 LEU A N 1
ATOM 1515 C CA . LEU A 1 196 ? -5.318 18.253 0.943 1.00 60.81 196 LEU A CA 1
ATOM 1516 C C . LEU A 1 196 ? -6.509 18.272 -0.036 1.00 60.81 196 LEU A C 1
ATOM 1518 O O . LEU A 1 196 ? -6.334 17.926 -1.202 1.00 60.81 196 LEU A O 1
ATOM 1522 N N . LEU A 1 197 ? -7.709 18.657 0.417 1.00 49.81 197 LEU A N 1
ATOM 1523 C CA . LEU A 1 197 ? -8.891 18.849 -0.438 1.00 49.81 197 LEU A CA 1
ATOM 1524 C C . LEU A 1 197 ? -8.898 20.211 -1.145 1.00 49.81 197 LEU A C 1
ATOM 1526 O O . LEU A 1 197 ? -9.630 20.385 -2.114 1.00 49.81 197 LEU A O 1
ATOM 1530 N N . ILE A 1 198 ? -8.108 21.171 -0.658 1.00 46.81 198 ILE A N 1
ATOM 1531 C CA . ILE A 1 198 ? -8.092 22.551 -1.162 1.00 46.81 198 ILE A CA 1
ATOM 1532 C C . ILE A 1 198 ? -7.036 22.717 -2.263 1.00 46.81 198 ILE A C 1
ATOM 1534 O O . ILE A 1 198 ? -7.178 23.579 -3.116 1.00 46.81 198 ILE A O 1
ATOM 1538 N N . THR A 1 199 ? -6.014 21.861 -2.302 1.00 42.03 199 THR A N 1
ATOM 1539 C CA . THR A 1 199 ? -4.910 21.930 -3.276 1.00 42.03 199 THR A CA 1
ATOM 1540 C C . THR A 1 199 ? -5.140 21.100 -4.543 1.00 42.03 199 THR A C 1
ATOM 1542 O O . THR A 1 199 ? -4.184 20.679 -5.188 1.00 42.03 199 THR A O 1
ATOM 1545 N N . SER A 1 200 ? -6.401 20.839 -4.902 1.00 33.22 200 SER A N 1
ATOM 1546 C CA . SER A 1 200 ? -6.744 20.222 -6.191 1.00 33.22 200 SER A CA 1
ATOM 1547 C C . SER A 1 200 ? -6.831 21.300 -7.277 1.00 33.22 200 SER A C 1
ATOM 1549 O O . SER A 1 200 ? -7.930 21.597 -7.738 1.00 33.22 200 SER A O 1
ATOM 1551 N N . ASP A 1 201 ? -5.689 21.890 -7.631 1.00 33.09 201 ASP A N 1
ATOM 1552 C CA . ASP A 1 201 ? -5.515 22.682 -8.860 1.00 33.09 201 ASP A CA 1
ATOM 1553 C C . ASP A 1 201 ? -4.677 21.887 -9.873 1.00 33.09 201 ASP A C 1
ATOM 1555 O O . ASP A 1 201 ? -3.629 21.327 -9.466 1.00 33.09 201 ASP A O 1
#

Sequence (201 aa):
MDGTTWIRRGPGFTNMRRNIQDRLGPVNGAVVPGPRLFLALITLVFMDVSQLSDSVLNALLNEITGRGLDTVQVVTENIFGQTSSHRLCELAKKRVNDLCQLITDGTQVCELLDMATECLKQYRAKCQENGYDDIDGDKGGEISKKMLASNVIHSQLLFGVYLDDLKNLFRVLPCMAPNELGREATERLRLTSNSLLITSD

Radius of gyration: 16.55 Å; chains: 1; bounding box: 43×40×41 Å

Secondary structure (DSSP, 8-state):
---------SHHHHHHHHHHHHHH---SS-EEEHHHHHHHHHHT--S-GGG--HHHHHHHHHHHHSS-GGG-EEE-SS-EEE--HHHHHHHHHHHHHHHHHHHHTT--HHHHHHHHHHHHHHHHHHHHHTT-SSGGG-TT-HHHHHHHHT--TTHHHHTT--HHHHHHHHHHHHHHSTTTSHHHHHHHHHHHHHHTTT---

Organism: NCBI:txid1052879

Foldseek 3Di:
DDDPQPQDDDPVSVVLLVVLCVQLDPQPQFEDELLSVLLNLLLQDLAALVPQALVNSQVSCCVSPVDGQQSHAYDALVHGGGDDSRVSSVSSSVLLLVVLVCLLVPNALVNLLVLLVVLLVVLQVQCVVVPHNGNSSNRNCPSVNVVNNVPPVSCRNNHNPDSVSSLSCLVSSCSHHVPRNPDPSNVSSVVVSVVVVVPPD